Protein 8BWL (pdb70)

Foldseek 3Di:
DAAKWWAWDKDACVVVVNVVWFDDDRIDTAIWIAHDAAPPWPPVVPDDPVLRVLRVVCVVPVVPGPHFGKGAPDAAWDWTFTQDPVRDTDTDIDGRRHGDTIGGD/DAKWWAWDKAACVVVVNVVWFPDDRIDTAIWIDHDQAPPFDCLLVDDPVQRVLRVVCNVPVPVGPHFGKGADDAAWDWTWTADPVRDTDTDIDGRRHGDTIHTD/DAPCVVPVVQLVVQVVVVALPADPCHDRLPVNCVSCDPCCVVHVVVSDSD/DADCVVPVVQLVVQVVVVALPAAPHPSLVVSCVSCDPCCVRHVVVSHNVD

B-factor: mean 76.15, std 32.35, range [35.11, 224.05]

Organism: Homo sapiens (NCBI:txid9606)

Structure (mmCIF, N/CA/C/O backbone):
data_8BWL
#
_entry.id   8BWL
#
_cell.length_a   57.047
_cell.length_b   88.588
_cell.length_c   97.622
_cell.angle_alpha   90.000
_cell.angle_beta   90.000
_cell.angle_gamma   90.000
#
_symmetry.space_group_name_H-M   'P 21 21 21'
#
loop_
_entity.id
_entity.type
_entity.pdbx_description
1 polymer 'Growth/differentiation factor 5'
2 polymer 'Twisted gastrulation protein homolog 1'
3 non-polymer 'CALCIUM ION'
4 water water
#
loop_
_atom_site.group_PDB
_atom_site.id
_atom_site.type_symbol
_atom_site.label_atom_id
_atom_site.label_alt_id
_atom_site.label_comp_id
_atom_site.label_asym_id
_atom_site.label_entity_id
_atom_site.label_seq_id
_atom_site.pdbx_PDB_ins_code
_atom_site.Cartn_x
_atom_site.Cartn_y
_atom_site.Cartn_z
_atom_site.occupancy
_atom_site.B_iso_or_equiv
_atom_site.auth_seq_id
_atom_site.auth_comp_id
_atom_site.auth_asym_id
_atom_site.auth_atom_id
_atom_site.pdbx_PDB_model_num
ATOM 1 N N . LYS A 1 17 ? -10.45472 32.84463 -1.67792 1.000 108.29091 397 LYS A N 1
ATOM 2 C CA . LYS A 1 17 ? -10.17935 31.57545 -2.41990 1.000 96.04006 397 LYS A CA 1
ATOM 3 C C . LYS A 1 17 ? -10.78510 30.36522 -1.69716 1.000 77.56439 397 LYS A C 1
ATOM 4 O O . LYS A 1 17 ? -10.28203 29.90316 -0.69232 1.000 80.37313 397 LYS A O 1
ATOM 23 N N . ALA A 1 18 ? -11.83299 29.80375 -2.27413 1.000 70.23218 398 ALA A N 1
ATOM 24 C CA . ALA A 1 18 ? -12.57674 28.73183 -1.64232 1.000 68.26627 398 ALA A CA 1
ATOM 25 C C . ALA A 1 18 ? -11.76701 27.42951 -1.63112 1.000 58.86549 398 ALA A C 1
ATOM 26 O O . ALA A 1 18 ? -10.86063 27.24222 -2.43202 1.000 58.31404 398 ALA A O 1
ATOM 33 N N . ARG A 1 19 ? -12.12541 26.51769 -0.71593 1.000 50.52752 399 ARG A N 1
ATOM 34 C CA . ARG A 1 19 ? -11.70393 25.13036 -0.75378 1.000 61.60925 399 ARG A CA 1
ATOM 35 C C . ARG A 1 19 ? -12.31177 24.41813 -1.95002 1.000 48.85381 399 ARG A C 1
ATOM 36 O O . ARG A 1 19 ? -13.38547 24.77330 -2.42945 1.000 43.25678 399 ARG A O 1
ATOM 57 N N . CYS A 1 20 ? -11.61331 23.41467 -2.41291 1.000 43.29168 400 CYS A N 1
ATOM 58 C CA . CYS A 1 20 ? -12.08964 22.52633 -3.45750 1.000 43.78408 400 CYS A CA 1
ATOM 59 C C . CYS A 1 20 ? -13.60823 22.40720 -3.50446 1.000 51.05045 400 CYS A C 1
ATOM 60 O O . CYS A 1 20 ? -14.21187 22.02747 -2.50738 1.000 46.49353 400 CYS A O 1
ATOM 67 N N . SER A 1 21 ? -14.21052 22.71927 -4.63997 1.000 42.25261 401 SER A N 1
ATOM 68 C CA . SER A 1 21 ? -15.65933 22.78488 -4.71284 1.000 41.75068 401 SER A CA 1
ATOM 69 C C . SER A 1 21 ? -16.07113 22.59786 -6.16211 1.000 47.42292 401 SER A C 1
ATOM 70 O O . SER A 1 21 ? -15.27150 22.79203 -7.08653 1.000 43.57989 401 SER A O 1
ATOM 78 N N . ARG A 1 22 ? -17.31031 22.13706 -6.36330 1.000 39.38500 402 ARG A N 1
ATOM 79 C CA . ARG A 1 22 ? -17.85158 22.03080 -7.69259 1.000 42.15821 402 ARG A CA 1
ATOM 80 C C . ARG A 1 22 ? -18.42532 23.39452 -8.04392 1.000 42.71666 402 ARG A C 1
ATOM 81 O O . ARG A 1 22 ? -19.19806 23.95823 -7.27204 1.000 41.92286 402 ARG A O 1
ATOM 102 N N . LYS A 1 23 ? -18.20935 23.83057 -9.29671 1.000 41.79236 403 LYS A N 1
ATOM 103 C CA . LYS A 1 23 ? -18.55332 25.18726 -9.71564 1.000 41.24299 403 LYS A CA 1
ATOM 104 C C . LYS A 1 23 ? -19.16262 25.14046 -11.10919 1.000 41.21124 403 LYS A C 1
ATOM 105 O O . LYS A 1 23 ? -19.05147 24.15806 -11.82749 1.000 41.11106 403 LYS A O 1
ATOM 124 N N . ALA A 1 24 ? -19.78709 26.24586 -11.52791 1.000 44.73477 404 ALA A N 1
ATOM 125 C CA . ALA A 1 24 ? -20.48787 26.20768 -12.80853 1.000 48.83152 404 ALA A CA 1
ATOM 126 C C . ALA A 1 24 ? -19.52261 26.05917 -13.97664 1.000 43.72005 404 ALA A C 1
ATOM 127 O O . ALA A 1 24 ? -18.44394 26.64950 -13.96454 1.000 46.81816 404 ALA A O 1
ATOM 134 N N . LEU A 1 25 ? -19.93619 25.34512 -15.01552 1.000 44.37602 405 LEU A N 1
ATOM 135 C CA . LEU A 1 25 ? -19.17090 25.31377 -16.27432 1.000 47.55130 405 LEU A CA 1
ATOM 136 C C . LEU A 1 25 ? -20.18727 25.01042 -17.35727 1.000 44.33865 405 LEU A C 1
ATOM 137 O O . LEU A 1 25 ? -20.56992 23.85510 -17.52263 1.000 47.77298 405 LEU A O 1
ATOM 153 N N . HIS A 1 26 ? -20.61825 26.04247 -18.08658 1.000 50.46253 406 HIS A N 1
ATOM 154 C CA . HIS A 1 26 ? -21.55460 25.87726 -19.19511 1.000 52.05883 406 HIS A CA 1
ATOM 155 C C . HIS A 1 26 ? -20.79456 25.50601 -20.45678 1.000 45.24685 406 HIS A C 1
ATOM 156 O O . HIS A 1 26 ? -19.88019 26.20689 -20.87032 1.000 53.84673 406 HIS A O 1
ATOM 170 N N . VAL A 1 27 ? -21.20144 24.44107 -21.10936 1.000 46.32339 407 VAL A N 1
ATOM 171 C CA . VAL A 1 27 ? -20.59286 24.06340 -22.36797 1.000 46.93983 407 VAL A CA 1
ATOM 172 C C . VAL A 1 27 ? -21.51709 24.44440 -23.50978 1.000 47.08333 407 VAL A C 1
ATOM 173 O O . VAL A 1 27 ? -22.68020 24.02330 -23.54395 1.000 51.35795 407 VAL A O 1
ATOM 186 N N . ASN A 1 28 ? -20.98998 25.18276 -24.47268 1.000 55.95478 408 ASN A N 1
ATOM 187 C CA . ASN A 1 28 ? -21.71978 25.53429 -25.69608 1.000 58.15061 408 ASN A CA 1
ATOM 188 C C . ASN A 1 28 ? -20.99796 24.87465 -26.87353 1.000 57.05289 408 ASN A C 1
ATOM 189 O O . ASN A 1 28 ? -19.83740 25.19820 -27.17523 1.000 54.71676 408 ASN A O 1
ATOM 200 N N . PHE A 1 29 ? -21.64508 23.91269 -27.52184 1.000 56.26088 409 PHE A N 1
ATOM 201 C CA . PHE A 1 29 ? -20.93450 23.20606 -28.58296 1.000 60.21005 409 PHE A CA 1
ATOM 202 C C . PHE A 1 29 ? -20.64885 24.10396 -29.78822 1.000 64.47079 409 PHE A C 1
ATOM 203 O O . PHE A 1 29 ? -19.62656 23.93186 -30.45720 1.000 62.93634 409 PHE A O 1
ATOM 220 N N . LYS A 1 30 ? -21.54989 25.02255 -30.12353 1.000 61.28990 410 LYS A N 1
ATOM 221 C CA . LYS A 1 30 ? -21.25298 25.88211 -31.26979 1.000 63.14717 410 LYS A CA 1
ATOM 222 C C . LYS A 1 30 ? -20.03355 26.73627 -30.98757 1.000 61.88509 410 LYS A C 1
ATOM 223 O O . LYS A 1 30 ? -19.16847 26.90520 -31.85372 1.000 68.16157 410 LYS A O 1
ATOM 242 N N . ASP A 1 31 ? -19.93312 27.27428 -29.74945 1.000 72.01715 411 ASP A N 1
ATOM 243 C CA . ASP A 1 31 ? -18.75569 28.04619 -29.34131 1.000 69.44487 411 ASP A CA 1
ATOM 244 C C . ASP A 1 31 ? -17.48863 27.21694 -29.49411 1.000 68.61542 411 ASP A C 1
ATOM 245 O O . ASP A 1 31 ? -16.41342 27.74446 -29.77205 1.000 73.94275 411 ASP A O 1
ATOM 254 N N . MET A 1 32 ? -17.58348 25.91977 -29.27412 1.000 64.11333 412 MET A N 1
ATOM 255 C CA . MET A 1 32 ? -16.39561 25.10556 -29.42573 1.000 64.60132 412 MET A CA 1
ATOM 256 C C . MET A 1 32 ? -16.18574 24.59963 -30.85549 1.000 67.77086 412 MET A C 1
ATOM 257 O O . MET A 1 32 ? -15.24989 23.82551 -31.07353 1.000 66.67387 412 MET A O 1
ATOM 271 N N . GLY A 1 33 ? -17.04230 24.98448 -31.80724 1.000 62.62703 413 GLY A N 1
ATOM 272 C CA . GLY A 1 33 ? -16.93659 24.55309 -33.19114 1.000 64.99741 413 GLY A CA 1
ATOM 273 C C . GLY A 1 33 ? -17.46244 23.15996 -33.46177 1.000 62.99321 413 GLY A C 1
ATOM 274 O O . GLY A 1 33 ? -17.06495 22.53648 -34.44575 1.000 72.99945 413 GLY A O 1
ATOM 278 N N . TRP A 1 34 ? -18.31509 22.64429 -32.59225 1.000 63.53769 414 TRP A N 1
ATOM 279 C CA . TRP A 1 34 ? -18.86210 21.31029 -32.73678 1.000 61.43316 414 TRP A CA 1
ATOM 280 C C . TRP A 1 34 ? -20.29798 21.31294 -33.24831 1.000 60.82622 414 TRP A C 1
ATOM 281 O O . TRP A 1 34 ? -20.90808 20.24645 -33.33587 1.000 60.13014 414 TRP A O 1
ATOM 302 N N . ASP A 1 35 ? -20.82885 22.46966 -33.65932 1.000 68.72369 415 ASP A N 1
ATOM 303 C CA . ASP A 1 35 ? -22.14785 22.48119 -34.29492 1.000 61.77981 415 ASP A CA 1
ATOM 304 C C . ASP A 1 35 ? -22.17871 21.83565 -35.67542 1.000 60.45415 415 ASP A C 1
ATOM 305 O O . ASP A 1 35 ? -23.27934 21.56881 -36.16112 1.000 66.10678 415 ASP A O 1
ATOM 314 N N . ASP A 1 36 ? -21.03123 21.57348 -36.32511 1.000 64.10192 416 ASP A N 1
ATOM 315 C CA . ASP A 1 36 ? -21.06715 20.88828 -37.62162 1.000 66.47080 416 ASP A CA 1
ATOM 316 C C . ASP A 1 36 ? -21.22766 19.37264 -37.50471 1.000 67.41018 416 ASP A C 1
ATOM 317 O O . ASP A 1 36 ? -21.33378 18.69234 -38.53333 1.000 71.20530 416 ASP A O 1
ATOM 324 N N . TRP A 1 37 ? -21.28162 18.81249 -36.30109 1.000 62.20376 417 TRP A N 1
ATOM 325 C CA . TRP A 1 37 ? -21.47460 17.35613 -36.18922 1.000 61.83564 417 TRP A CA 1
ATOM 326 C C . TRP A 1 37 ? -22.39271 16.95288 -35.04692 1.000 59.59047 417 TRP A C 1
ATOM 327 O O . TRP A 1 37 ? -22.95992 15.85108 -35.09144 1.000 58.20999 417 TRP A O 1
ATOM 348 N N . ILE A 1 38 ? -22.54645 17.77567 -34.02660 1.000 54.92336 418 ILE A N 1
ATOM 349 C CA . ILE A 1 38 ? -23.47517 17.50911 -32.94837 1.000 51.86193 418 ILE A CA 1
ATOM 350 C C . ILE A 1 38 ? -24.79822 18.16289 -33.29929 1.000 53.93770 418 ILE A C 1
ATOM 351 O O . ILE A 1 38 ? -24.86909 19.37397 -33.51269 1.000 60.81238 418 ILE A O 1
ATOM 367 N N . ILE A 1 39 ? -25.85208 17.35650 -33.33841 1.000 56.84299 419 ILE A N 1
ATOM 368 C CA . ILE A 1 39 ? -27.20600 17.83726 -33.60308 1.000 59.88870 419 ILE A CA 1
ATOM 369 C C . ILE A 1 39 ? -27.89327 18.30524 -32.32290 1.000 61.85870 419 ILE A C 1
ATOM 370 O O . ILE A 1 39 ? -28.45284 19.40645 -32.25413 1.000 58.81123 419 ILE A O 1
ATOM 386 N N . ALA A 1 40 ? -27.88586 17.47644 -31.29093 1.000 58.23159 420 ALA A N 1
ATOM 387 C CA . ALA A 1 40 ? -28.49927 17.87806 -30.04048 1.000 57.45782 420 ALA A CA 1
ATOM 388 C C . ALA A 1 40 ? -27.85417 17.10324 -28.90949 1.000 59.54669 420 ALA A C 1
ATOM 389 O O . ALA A 1 40 ? -27.30000 16.02099 -29.14994 1.000 51.50836 420 ALA A O 1
ATOM 396 N N . PRO A 1 41 ? -27.84026 17.65614 -27.67005 1.000 51.08537 421 PRO A N 1
ATOM 397 C CA . PRO A 1 41 ? -28.14697 19.04362 -27.29341 1.000 55.34706 421 PRO A CA 1
ATOM 398 C C . PRO A 1 41 ? -27.06639 19.98062 -27.84081 1.000 56.25355 421 PRO A C 1
ATOM 399 O O . PRO A 1 41 ? -25.98170 19.52704 -28.22799 1.000 63.38539 421 PRO A O 1
ATOM 410 N N . LEU A 1 42 ? -27.31029 21.28799 -27.88794 1.000 55.88631 422 LEU A N 1
ATOM 411 C CA . LEU A 1 42 ? -26.29646 22.24977 -28.32365 1.000 58.57695 422 LEU A CA 1
ATOM 412 C C . LEU A 1 42 ? -25.56920 22.86190 -27.15174 1.000 59.13947 422 LEU A C 1
ATOM 413 O O . LEU A 1 42 ? -24.49799 23.46016 -27.33462 1.000 59.98665 422 LEU A O 1
ATOM 429 N N . GLU A 1 43 ? -26.06490 22.63106 -25.93981 1.000 52.98127 423 GLU A N 1
ATOM 430 C CA . GLU A 1 43 ? -25.38929 23.09333 -24.74894 1.000 55.89443 423 GLU A CA 1
ATOM 431 C C . GLU A 1 43 ? -25.73488 22.18864 -23.57740 1.000 54.04441 423 GLU A C 1
ATOM 432 O O . GLU A 1 43 ? -26.72028 21.44148 -23.60280 1.000 51.53402 423 GLU A O 1
ATOM 444 N N . TYR A 1 44 ? -24.88969 22.23010 -22.55207 1.000 49.27138 424 TYR A N 1
ATOM 445 C CA . TYR A 1 44 ? -25.17699 21.46651 -21.34249 1.000 53.36910 424 TYR A CA 1
ATOM 446 C C . TYR A 1 44 ? -24.29195 21.99024 -20.22362 1.000 49.07287 424 TYR A C 1
ATOM 447 O O . TYR A 1 44 ? -23.36744 22.79123 -20.43721 1.000 46.41736 424 TYR A O 1
ATOM 465 N N . GLU A 1 45 ? -24.62041 21.57499 -19.00895 1.000 51.00674 425 GLU A N 1
ATOM 466 C CA . GLU A 1 45 ? -23.90803 22.00810 -17.80854 1.000 50.47495 425 GLU A CA 1
ATOM 467 C C . GLU A 1 45 ? -22.96254 20.91795 -17.36301 1.000 51.64654 425 GLU A C 1
ATOM 468 O O . GLU A 1 45 ? -23.39494 19.86508 -16.87902 1.000 42.86757 425 GLU A O 1
ATOM 480 N N . ALA A 1 46 ? -21.66248 21.19808 -17.45321 1.000 48.28469 426 ALA A N 1
ATOM 481 C CA . ALA A 1 46 ? -20.64232 20.19242 -17.22045 1.000 46.46644 426 ALA A CA 1
ATOM 482 C C . ALA A 1 46 ? -20.05361 20.30117 -15.83332 1.000 46.20864 426 ALA A C 1
ATOM 483 O O . ALA A 1 46 ? -19.58700 19.30490 -15.29038 1.000 43.92024 426 ALA A O 1
ATOM 490 N N . PHE A 1 47 ? -19.97277 21.51341 -15.32092 1.000 45.31610 427 PHE A N 1
ATOM 491 C CA . PHE A 1 47 ? -19.40297 21.79995 -14.01204 1.000 45.20772 427 PHE A CA 1
ATOM 492 C C . PHE A 1 47 ? -17.88250 21.73017 -14.13958 1.000 42.32689 427 PHE A C 1
ATOM 493 O O . PHE A 1 47 ? -17.33409 21.20599 -15.11140 1.000 39.73213 427 PHE A O 1
ATOM 510 N N . HIS A 1 48 ? -17.20065 22.25424 -13.13812 1.000 41.83472 428 HIS A N 1
ATOM 511 C CA . HIS A 1 48 ? -15.79697 21.92011 -12.99154 1.000 39.67533 428 HIS A CA 1
ATOM 512 C C . HIS A 1 48 ? -15.41213 21.96513 -11.52321 1.000 45.89560 428 HIS A C 1
ATOM 513 O O . HIS A 1 48 ? -16.14144 22.49903 -10.69339 1.000 39.97485 428 HIS A O 1
ATOM 527 N N . CYS A 1 49 ? -14.18969 21.55579 -11.24780 1.000 40.45468 429 CYS A N 1
ATOM 528 C CA . CYS A 1 49 ? -13.66425 21.42561 -9.88762 1.000 41.85448 429 CYS A CA 1
ATOM 529 C C . CYS A 1 49 ? -12.49442 22.35297 -9.69016 1.000 42.69233 429 CYS A C 1
ATOM 530 O O . CYS A 1 49 ? -11.51982 22.32847 -10.45887 1.000 43.76209 429 CYS A O 1
ATOM 537 N N . GLU A 1 50 ? -12.55674 23.15054 -8.64177 1.000 39.92087 430 GLU A N 1
ATOM 538 C CA . GLU A 1 50 ? -11.51096 24.10163 -8.42796 1.000 41.52206 430 GLU A CA 1
ATOM 539 C C . GLU A 1 50 ? -11.52022 24.47735 -6.96621 1.000 47.01002 430 GLU A C 1
ATOM 540 O O . GLU A 1 50 ? -12.59354 24.60733 -6.36801 1.000 41.78963 430 GLU A O 1
ATOM 552 N N . GLY A 1 51 ? -10.32901 24.73044 -6.40734 1.000 41.89363 431 GLY A N 1
ATOM 553 C CA . GLY A 1 51 ? -10.24193 25.35599 -5.11797 1.000 47.12531 431 GLY A CA 1
ATOM 554 C C . GLY A 1 51 ? -9.10718 24.77238 -4.27434 1.000 46.53822 431 GLY A C 1
ATOM 555 O O . GLY A 1 51 ? -8.50434 23.76390 -4.64938 1.000 49.59358 431 GLY A O 1
ATOM 559 N N . LEU A 1 52 ? -8.87907 25.39504 -3.12304 1.000 42.42059 432 LEU A N 1
ATOM 560 C CA A LEU A 1 52 ? -7.77544 25.02542 -2.24314 0.500 52.61582 432 LEU A CA 1
ATOM 561 C CA B LEU A 1 52 ? -7.77726 25.02225 -2.24008 0.500 51.12386 432 LEU A CA 1
ATOM 562 C C . LEU A 1 52 ? -7.90147 23.61005 -1.73129 1.000 43.52052 432 LEU A C 1
ATOM 563 O O . LEU A 1 52 ? -8.99394 23.14062 -1.35469 1.000 40.39813 432 LEU A O 1
ATOM 592 N N . CYS A 1 53 ? -6.76495 22.92324 -1.69715 1.000 38.17474 433 CYS A N 1
ATOM 593 C CA . CYS A 1 53 ? -6.59436 21.56701 -1.18756 1.000 43.89012 433 CYS A CA 1
ATOM 594 C C . CYS A 1 53 ? -5.55976 21.67919 -0.07242 1.000 51.35447 433 CYS A C 1
ATOM 595 O O . CYS A 1 53 ? -4.35937 21.64741 -0.32354 1.000 47.27556 433 CYS A O 1
ATOM 602 N N . GLU A 1 54 ? -5.99299 21.87308 1.14798 1.000 45.17939 434 GLU A N 1
ATOM 603 C CA . GLU A 1 54 ? -4.99797 22.00535 2.21531 1.000 49.08885 434 GLU A CA 1
ATOM 604 C C . GLU A 1 54 ? -5.52330 21.32350 3.46207 1.000 46.83259 434 GLU A C 1
ATOM 605 O O . GLU A 1 54 ? -6.68188 20.89986 3.50929 1.000 47.28925 434 GLU A O 1
ATOM 617 N N . PHE A 1 55 ? -4.62845 21.11302 4.43137 1.000 44.47114 435 PHE A N 1
ATOM 618 C CA . PHE A 1 55 ? -5.03490 20.45946 5.65876 1.000 47.31858 435 PHE A CA 1
ATOM 619 C C . PHE A 1 55 ? -6.03037 21.36857 6.34919 1.000 48.43595 435 PHE A C 1
ATOM 620 O O . PHE A 1 55 ? -5.74386 22.56602 6.50029 1.000 48.40886 435 PHE A O 1
ATOM 637 N N . PRO A 1 56 ? -7.25080 20.86782 6.75571 1.000 49.96809 436 PRO A N 1
ATOM 638 C CA . PRO A 1 56 ? -7.78360 19.48176 6.60018 1.000 48.74166 436 PRO A CA 1
ATOM 639 C C . PRO A 1 56 ? -8.55221 19.22032 5.32572 1.000 53.51101 436 PRO A C 1
ATOM 640 O O . PRO A 1 56 ? -9.25951 20.10821 4.82724 1.000 56.00718 436 PRO A O 1
ATOM 651 N N . LEU A 1 57 ? -8.39176 18.03363 4.74396 1.000 50.98811 437 LEU A N 1
ATOM 652 C CA . LEU A 1 57 ? -9.23728 17.69081 3.62262 1.000 51.15341 437 LEU A CA 1
ATOM 653 C C . LEU A 1 57 ? -10.61819 17.38521 4.16214 1.000 59.76647 437 LEU A C 1
ATOM 654 O O . LEU A 1 57 ? -10.78588 17.13846 5.35363 1.000 52.16363 437 LEU A O 1
ATOM 670 N N . ARG A 1 58 ? -11.60087 17.39551 3.28828 1.000 57.40918 438 ARG A N 1
ATOM 671 C CA . ARG A 1 58 ? -12.94469 17.05706 3.74819 1.000 62.86741 438 ARG A CA 1
ATOM 672 C C . ARG A 1 58 ? -12.96665 15.56156 3.94071 1.000 58.99920 438 ARG A C 1
ATOM 673 O O . ARG A 1 58 ? -13.05795 14.80027 2.98188 1.000 59.76390 438 ARG A O 1
ATOM 694 N N . SER A 1 59 ? -12.90060 15.13404 5.19718 1.000 62.65511 439 SER A N 1
ATOM 695 C CA . SER A 1 59 ? -12.55819 13.74467 5.47556 1.000 72.96018 439 SER A CA 1
ATOM 696 C C . SER A 1 59 ? -13.70410 12.79390 5.16444 1.000 75.43224 439 SER A C 1
ATOM 697 O O . SER A 1 59 ? -13.45989 11.62643 4.83357 1.000 68.57119 439 SER A O 1
ATOM 705 N N . HIS A 1 60 ? -14.95459 13.26207 5.30767 1.000 69.53320 440 HIS A N 1
ATOM 706 C CA . HIS A 1 60 ? -16.14104 12.47757 4.95627 1.000 79.11833 440 HIS A CA 1
ATOM 707 C C . HIS A 1 60 ? -16.20040 12.17259 3.45588 1.000 76.53667 440 HIS A C 1
ATOM 708 O O . HIS A 1 60 ? -16.96774 11.30088 3.03169 1.000 73.17067 440 HIS A O 1
ATOM 722 N N . LEU A 1 61 ? -15.39173 12.82849 2.63800 1.000 65.31466 441 LEU A N 1
ATOM 723 C CA . LEU A 1 61 ? -15.36632 12.53458 1.20964 1.000 66.41895 441 LEU A CA 1
ATOM 724 C C . LEU A 1 61 ? -14.38548 11.40240 0.84899 1.000 66.15987 441 LEU A C 1
ATOM 725 O O . LEU A 1 61 ? -14.15430 11.14284 -0.34175 1.000 58.42227 441 LEU A O 1
ATOM 741 N N . GLU A 1 62 ? -13.73313 10.78465 1.83060 1.000 62.78666 442 GLU A N 1
ATOM 742 C CA . GLU A 1 62 ? -12.82506 9.67785 1.52277 1.000 64.82543 442 GLU A CA 1
ATOM 743 C C . GLU A 1 62 ? -11.72413 10.00374 0.50873 1.000 50.95770 442 GLU A C 1
ATOM 744 O O . GLU A 1 62 ? -11.74281 9.49664 -0.61348 1.000 59.31114 442 GLU A O 1
ATOM 756 N N . PRO A 1 63 ? -10.85021 10.94439 0.81649 1.000 52.69049 443 PRO A N 1
ATOM 757 C CA . PRO A 1 63 ? -9.62998 11.15103 0.00888 1.000 49.09959 443 PRO A CA 1
ATOM 758 C C . PRO A 1 63 ? -8.75931 9.90665 0.03986 1.000 47.59428 443 PRO A C 1
ATOM 759 O O . PRO A 1 63 ? -8.86459 9.09709 0.96223 1.000 47.64367 443 PRO A O 1
ATOM 770 N N . THR A 1 64 ? -7.90204 9.74234 -0.96913 1.000 44.57067 444 THR A N 1
ATOM 771 C CA . THR A 1 64 ? -7.00214 8.57743 -0.99863 1.000 42.74332 444 THR A CA 1
ATOM 772 C C . THR A 1 64 ? -5.97363 8.70370 0.12791 1.000 37.72693 444 THR A C 1
ATOM 773 O O . THR A 1 64 ? -5.70833 9.79571 0.59077 1.000 37.90666 444 THR A O 1
ATOM 784 N N . ASN A 1 65 ? -5.41757 7.58777 0.59743 1.000 39.70708 445 ASN A N 1
ATOM 785 C CA . ASN A 1 65 ? -4.31945 7.71293 1.53838 1.000 42.10144 445 ASN A CA 1
ATOM 786 C C . ASN A 1 65 ? -3.21430 8.61062 0.98799 1.000 47.17202 445 ASN A C 1
ATOM 787 O O . ASN A 1 65 ? -2.63828 9.40905 1.73187 1.000 39.88314 445 ASN A O 1
ATOM 798 N N . HIS A 1 66 ? -2.90481 8.49310 -0.29918 1.000 43.40681 446 HIS A N 1
ATOM 799 C CA . HIS A 1 66 ? -1.79675 9.28868 -0.84008 1.000 39.56479 446 HIS A CA 1
ATOM 800 C C . HIS A 1 66 ? -2.10386 10.75596 -0.68159 1.000 37.93644 446 HIS A C 1
ATOM 801 O O . HIS A 1 66 ? -1.24267 11.57818 -0.35362 1.000 37.50743 446 HIS A O 1
ATOM 815 N N . ALA A 1 67 ? -3.33795 11.12497 -0.95073 1.000 37.43802 447 ALA A N 1
ATOM 816 C CA . ALA A 1 67 ? -3.63502 12.53212 -0.87869 1.000 37.41913 447 ALA A CA 1
ATOM 817 C C . ALA A 1 67 ? -3.60194 13.01264 0.57136 1.000 36.21901 447 ALA A C 1
ATOM 818 O O . ALA A 1 67 ? -3.29673 14.17769 0.83330 1.000 38.64109 447 ALA A O 1
ATOM 825 N N . VAL A 1 68 ? -3.98654 12.15877 1.51322 1.000 42.82587 448 VAL A N 1
ATOM 826 C CA . VAL A 1 68 ? -3.86376 12.55276 2.91923 1.000 35.11156 448 VAL A CA 1
ATOM 827 C C . VAL A 1 68 ? -2.40166 12.80924 3.26204 1.000 40.98605 448 VAL A C 1
ATOM 828 O O . VAL A 1 68 ? -2.05925 13.78833 3.93776 1.000 41.44076 448 VAL A O 1
ATOM 841 N N . ILE A 1 69 ? -1.53455 11.89926 2.87283 1.000 38.06562 449 ILE A N 1
ATOM 842 C CA . ILE A 1 69 ? -0.11109 12.03799 3.20628 1.000 38.31445 449 ILE A CA 1
ATOM 843 C C . ILE A 1 69 ? 0.46498 13.23559 2.52451 1.000 39.26102 449 ILE A C 1
ATOM 844 O O . ILE A 1 69 ? 1.16512 14.05496 3.13978 1.000 42.92487 449 ILE A O 1
ATOM 860 N N . GLN A 1 70 ? 0.12608 13.41544 1.24403 1.000 40.61001 450 GLN A N 1
ATOM 861 C CA . GLN A 1 70 ? 0.68209 14.57154 0.53323 1.000 37.25615 450 GLN A CA 1
ATOM 862 C C . GLN A 1 70 ? 0.19703 15.86274 1.14166 1.000 36.63025 450 GLN A C 1
ATOM 863 O O . GLN A 1 70 ? 0.96936 16.82510 1.26407 1.000 38.64380 450 GLN A O 1
ATOM 877 N N . THR A 1 71 ? -1.07245 15.92815 1.52838 1.000 36.50373 451 THR A N 1
ATOM 878 C CA . THR A 1 71 ? -1.58487 17.12357 2.19101 1.000 38.45271 451 THR A CA 1
ATOM 879 C C . THR A 1 71 ? -0.87579 17.38554 3.52174 1.000 42.07650 451 THR A C 1
ATOM 880 O O . THR A 1 71 ? -0.59864 18.54280 3.86580 1.000 40.04942 451 THR A O 1
ATOM 891 N N . LEU A 1 72 ? -0.58543 16.32563 4.28308 1.000 39.01807 452 LEU A N 1
ATOM 892 C CA . LEU A 1 72 ? 0.17638 16.48251 5.52227 1.000 43.93613 452 LEU A CA 1
ATOM 893 C C . LEU A 1 72 ? 1.57914 17.00101 5.22203 1.000 39.74016 452 LEU A C 1
ATOM 894 O O . LEU A 1 72 ? 2.05231 17.92287 5.88715 1.000 42.08932 452 LEU A O 1
ATOM 910 N N . MET A 1 73 ? 2.23674 16.45931 4.20570 1.000 37.81489 453 MET A N 1
ATOM 911 C CA . MET A 1 73 ? 3.57866 16.95935 3.88017 1.000 40.55785 453 MET A CA 1
ATOM 912 C C . MET A 1 73 ? 3.52978 18.38938 3.41201 1.000 38.60450 453 MET A C 1
ATOM 913 O O . MET A 1 73 ? 4.41411 19.19105 3.71765 1.000 37.32124 453 MET A O 1
ATOM 927 N N . ASN A 1 74 ? 2.47513 18.75076 2.69476 1.000 41.86619 454 ASN A N 1
ATOM 928 C CA . ASN A 1 74 ? 2.37483 20.14307 2.23988 1.000 39.02092 454 ASN A CA 1
ATOM 929 C C . ASN A 1 74 ? 2.08501 21.07571 3.40025 1.000 43.57429 454 ASN A C 1
ATOM 930 O O . ASN A 1 74 ? 2.59408 22.19350 3.41760 1.000 42.25626 454 ASN A O 1
ATOM 941 N N . SER A 1 75 ? 1.36884 20.60800 4.41832 1.000 43.96602 455 SER A N 1
ATOM 942 C CA . SER A 1 75 ? 1.21082 21.40776 5.62565 1.000 46.01632 455 SER A CA 1
ATOM 943 C C . SER A 1 75 ? 2.51610 21.47567 6.42168 1.000 46.38011 455 SER A C 1
ATOM 944 O O . SER A 1 75 ? 2.88473 22.54841 6.95518 1.000 46.82091 455 SER A O 1
ATOM 952 N N . MET A 1 76 ? 3.26705 20.38494 6.46440 1.000 39.49917 456 MET A N 1
ATOM 953 C CA . MET A 1 76 ? 4.56783 20.47206 7.09840 1.000 41.32680 456 MET A CA 1
ATOM 954 C C . MET A 1 76 ? 5.41933 21.50574 6.42266 1.000 44.25304 456 MET A C 1
ATOM 955 O O . MET A 1 76 ? 6.14077 22.25871 7.08008 1.000 41.77216 456 MET A O 1
ATOM 969 N N . ASP A 1 77 ? 5.50278 21.48673 5.08679 1.000 39.14256 457 ASP A N 1
ATOM 970 C CA . ASP A 1 77 ? 6.38375 22.43561 4.44713 1.000 40.34118 457 ASP A CA 1
ATOM 971 C C . ASP A 1 77 ? 5.90960 22.71033 3.06676 1.000 45.34337 457 ASP A C 1
ATOM 972 O O . ASP A 1 77 ? 6.22742 21.99818 2.10233 1.000 44.17387 457 ASP A O 1
ATOM 981 N N . PRO A 1 78 ? 5.16432 23.79222 2.89617 1.000 46.10122 458 PRO A N 1
ATOM 982 C CA . PRO A 1 78 ? 4.58558 24.03617 1.59118 1.000 44.75314 458 PRO A CA 1
ATOM 983 C C . PRO A 1 78 ? 5.61924 24.48987 0.62251 1.000 53.14147 458 PRO A C 1
ATOM 984 O O . PRO A 1 78 ? 5.37372 24.46574 -0.59011 1.000 54.46349 458 PRO A O 1
ATOM 995 N N . GLU A 1 79 ? 6.80181 24.82823 1.11260 1.000 50.11009 459 GLU A N 1
ATOM 996 C CA . GLU A 1 79 ? 7.86995 25.14833 0.19441 1.000 61.71544 459 GLU A CA 1
ATOM 997 C C . GLU A 1 79 ? 8.56995 23.90621 -0.31505 1.000 62.34549 459 GLU A C 1
ATOM 998 O O . GLU A 1 79 ? 9.37701 24.00457 -1.21781 1.000 65.66640 459 GLU A O 1
ATOM 1010 N N . SER A 1 80 ? 8.28464 22.73938 0.25484 1.000 52.14450 460 SER A N 1
ATOM 1011 C CA . SER A 1 80 ? 8.98709 21.55021 -0.17776 1.000 47.62279 460 SER A CA 1
ATOM 1012 C C . SER A 1 80 ? 8.09111 20.57471 -0.87539 1.000 48.52426 460 SER A C 1
ATOM 1013 O O . SER A 1 80 ? 8.51330 19.94534 -1.82485 1.000 50.85609 460 SER A O 1
ATOM 1021 N N . THR A 1 81 ? 6.84375 20.46973 -0.44083 1.000 48.13866 461 THR A N 1
ATOM 1022 C CA . THR A 1 81 ? 5.93855 19.53246 -1.03260 1.000 44.95265 461 THR A CA 1
ATOM 1023 C C . THR A 1 81 ? 4.72252 20.27456 -1.57274 1.000 45.46404 461 THR A C 1
ATOM 1024 O O . THR A 1 81 ? 4.01334 20.91887 -0.78391 1.000 44.97580 461 THR A O 1
ATOM 1035 N N . PRO A 1 82 ? 4.36619 20.11876 -2.85596 1.000 43.35497 462 PRO A N 1
ATOM 1036 C CA . PRO A 1 82 ? 3.17857 20.81061 -3.38647 1.000 46.33224 462 PRO A CA 1
ATOM 1037 C C . PRO A 1 82 ? 1.88896 20.20337 -2.92139 1.000 43.74144 462 PRO A C 1
ATOM 1038 O O . PRO A 1 82 ? 1.85693 19.04836 -2.41924 1.000 41.96204 462 PRO A O 1
ATOM 1049 N N . PRO A 1 83 ? 0.78845 20.96554 -2.98026 1.000 41.79514 463 PRO A N 1
ATOM 1050 C CA . PRO A 1 83 ? -0.51363 20.45061 -2.58521 1.000 38.70284 463 PRO A CA 1
ATOM 1051 C C . PRO A 1 83 ? -1.11830 19.48747 -3.58429 1.000 40.75734 463 PRO A C 1
ATOM 1052 O O . PRO A 1 83 ? -0.73203 19.40769 -4.75161 1.000 40.58716 463 PRO A O 1
ATOM 1063 N N . THR A 1 84 ? -2.09330 18.73253 -3.07869 1.000 39.98065 464 THR A N 1
ATOM 1064 C CA . THR A 1 84 ? -2.94066 17.94114 -3.93671 1.000 44.94837 464 THR A CA 1
ATOM 1065 C C . THR A 1 84 ? -3.78303 18.87319 -4.77807 1.000 39.87771 464 THR A C 1
ATOM 1066 O O . THR A 1 84 ? -3.77801 20.09880 -4.58393 1.000 42.06825 464 THR A O 1
ATOM 1077 N N . CYS A 1 85 ? -4.56780 18.29048 -5.68608 1.000 43.92477 465 CYS A N 1
ATOM 1078 C CA . CYS A 1 85 ? -5.31148 19.09674 -6.64293 1.000 43.50890 465 CYS A CA 1
ATOM 1079 C C . CYS A 1 85 ? -6.79938 18.75692 -6.66636 1.000 42.63423 465 CYS A C 1
ATOM 1080 O O . CYS A 1 85 ? -7.19816 17.59706 -6.53051 1.000 39.35255 465 CYS A O 1
ATOM 1087 N N . CYS A 1 86 ? -7.62910 19.80279 -6.79259 1.000 40.14984 466 CYS A N 1
ATOM 1088 C CA . CYS A 1 86 ? -9.10446 19.62955 -6.76285 1.000 38.80518 466 CYS A CA 1
ATOM 1089 C C . CYS A 1 86 ? -9.56078 19.07008 -8.11658 1.000 39.56113 466 CYS A C 1
ATOM 1090 O O . CYS A 1 86 ? -9.39720 19.73328 -9.12838 1.000 40.90502 466 CYS A O 1
ATOM 1097 N N . VAL A 1 87 ? -10.05537 17.83041 -8.16768 1.000 36.06803 467 VAL A N 1
ATOM 1098 C CA . VAL A 1 87 ? -10.48647 17.29857 -9.46661 1.000 37.17783 467 VAL A CA 1
ATOM 1099 C C . VAL A 1 87 ? -11.82320 16.57040 -9.32583 1.000 42.20824 467 VAL A C 1
ATOM 1100 O O . VAL A 1 87 ? -12.30936 16.31920 -8.20745 1.000 40.92066 467 VAL A O 1
ATOM 1113 N N . PRO A 1 88 ? -12.42301 16.18258 -10.44120 1.000 40.85513 468 PRO A N 1
ATOM 1114 C CA . PRO A 1 88 ? -13.65388 15.40195 -10.40635 1.000 38.04500 468 PRO A CA 1
ATOM 1115 C C . PRO A 1 88 ? -13.36393 14.03074 -9.87237 1.000 42.19669 468 PRO A C 1
ATOM 1116 O O . PRO A 1 88 ? -12.43887 13.36721 -10.32529 1.000 41.73421 468 PRO A O 1
ATOM 1127 N N . THR A 1 89 ? -14.17386 13.59643 -8.91701 1.000 38.78807 469 THR A N 1
ATOM 1128 C CA . THR A 1 89 ? -14.03647 12.26124 -8.37804 1.000 40.37384 469 THR A CA 1
ATOM 1129 C C . THR A 1 89 ? -15.20300 11.38803 -8.70705 1.000 43.62054 469 THR A C 1
ATOM 1130 O O . THR A 1 89 ? -15.15704 10.19391 -8.45367 1.000 49.99725 469 THR A O 1
ATOM 1141 N N . ARG A 1 90 ? -16.25927 11.95362 -9.25752 1.000 44.93438 470 ARG A N 1
ATOM 1142 C CA A ARG A 1 90 ? -17.39649 11.16608 -9.74284 0.500 48.10480 470 ARG A CA 1
ATOM 1143 C CA B ARG A 1 90 ? -17.40427 11.16960 -9.72918 0.500 48.24112 470 ARG A CA 1
ATOM 1144 C C . ARG A 1 90 ? -17.96552 11.96409 -10.90089 1.000 46.94517 470 ARG A C 1
ATOM 1145 O O . ARG A 1 90 ? -18.08171 13.19951 -10.79491 1.000 43.99636 470 ARG A O 1
ATOM 1184 N N . LEU A 1 91 ? -18.30243 11.29385 -11.97964 1.000 44.29067 471 LEU A N 1
ATOM 1185 C CA . LEU A 1 91 ? -18.89309 11.95709 -13.14614 1.000 44.79736 471 LEU A CA 1
ATOM 1186 C C . LEU A 1 91 ? -20.06069 11.15588 -13.66934 1.000 49.80330 471 LEU A C 1
ATOM 1187 O O . LEU A 1 91 ? -20.24562 9.98970 -13.34028 1.000 48.14224 471 LEU A O 1
ATOM 1203 N N . SER A 1 92 ? -20.91388 11.79579 -14.48168 1.000 44.08691 472 SER A N 1
ATOM 1204 C CA . SER A 1 92 ? -22.10765 11.18094 -14.96068 1.000 43.99077 472 SER A CA 1
ATOM 1205 C C . SER A 1 92 ? -22.23093 11.47545 -16.46614 1.000 47.07584 472 SER A C 1
ATOM 1206 O O . SER A 1 92 ? -21.55262 12.37361 -16.96859 1.000 44.96909 472 SER A O 1
ATOM 1214 N N . PRO A 1 93 ? -23.03143 10.70020 -17.18448 1.000 48.46765 473 PRO A N 1
ATOM 1215 C CA . PRO A 1 93 ? -23.10917 10.85300 -18.65063 1.000 50.70178 473 PRO A CA 1
ATOM 1216 C C . PRO A 1 93 ? -24.18987 11.80674 -19.13423 1.000 51.36828 473 PRO A C 1
ATOM 1217 O O . PRO A 1 93 ? -25.10870 12.16996 -18.40302 1.000 52.64924 473 PRO A O 1
ATOM 1228 N N . ILE A 1 94 ? -24.04845 12.22522 -20.39903 1.000 51.13353 474 ILE A N 1
ATOM 1229 C CA . ILE A 1 94 ? -25.18241 12.74002 -21.15380 1.000 54.62402 474 ILE A CA 1
ATOM 1230 C C . ILE A 1 94 ? -25.25855 12.00201 -22.49411 1.000 56.66777 474 ILE A C 1
ATOM 1231 O O . ILE A 1 94 ? -24.27015 11.44742 -22.97784 1.000 52.30509 474 ILE A O 1
ATOM 1247 N N . SER A 1 95 ? -26.46096 11.96512 -23.05777 1.000 51.79087 475 SER A N 1
ATOM 1248 C CA . SER A 1 95 ? -26.67643 11.45757 -24.40180 1.000 50.17798 475 SER A CA 1
ATOM 1249 C C . SER A 1 95 ? -26.61602 12.55055 -25.43807 1.000 55.92653 475 SER A C 1
ATOM 1250 O O . SER A 1 95 ? -27.03051 13.68777 -25.20219 1.000 53.78633 475 SER A O 1
ATOM 1258 N N . ILE A 1 96 ? -25.98351 12.22155 -26.56039 1.000 49.94951 476 ILE A N 1
ATOM 1259 C CA . ILE A 1 96 ? -25.75300 13.16395 -27.63534 1.000 45.85242 476 ILE A CA 1
ATOM 1260 C C . ILE A 1 96 ? -26.21084 12.52892 -28.94944 1.000 54.44810 476 ILE A C 1
ATOM 1261 O O . ILE A 1 96 ? -26.01861 11.33563 -29.15536 1.000 50.38436 476 ILE A O 1
ATOM 1277 N N . LEU A 1 97 ? -26.90949 13.30780 -29.77719 1.000 52.54827 477 LEU A N 1
ATOM 1278 C CA . LEU A 1 97 ? -27.26915 12.90097 -31.13334 1.000 52.79646 477 LEU A CA 1
ATOM 1279 C C . LEU A 1 97 ? -26.30440 13.60555 -32.07428 1.000 55.88183 477 LEU A C 1
ATOM 1280 O O . LEU A 1 97 ? -26.17035 14.81908 -32.00385 1.000 52.43358 477 LEU A O 1
ATOM 1296 N N . PHE A 1 98 ? -25.60047 12.85444 -32.91371 1.000 51.15124 478 PHE A N 1
ATOM 1297 C CA . PHE A 1 98 ? -24.52664 13.46574 -33.68272 1.000 56.59195 478 PHE A CA 1
ATOM 1298 C C . PHE A 1 98 ? -24.32291 12.67477 -34.96455 1.000 54.44859 478 PHE A C 1
ATOM 1299 O O . PHE A 1 98 ? -24.86574 11.58683 -35.13065 1.000 56.78058 478 PHE A O 1
ATOM 1316 N N . ILE A 1 99 ? -23.50296 13.22117 -35.85243 1.000 59.96467 479 ILE A N 1
ATOM 1317 C CA . ILE A 1 99 ? -23.13743 12.56968 -37.10729 1.000 59.45095 479 ILE A CA 1
ATOM 1318 C C . ILE A 1 99 ? -21.70684 12.09885 -36.95296 1.000 64.47349 479 ILE A C 1
ATOM 1319 O O . ILE A 1 99 ? -20.82300 12.90367 -36.62624 1.000 65.12881 479 ILE A O 1
ATOM 1335 N N . ASP A 1 100 ? -21.48089 10.79215 -37.11568 1.000 62.97576 480 ASP A N 1
ATOM 1336 C CA . ASP A 1 100 ? -20.15263 10.25314 -36.85850 1.000 72.53060 480 ASP A CA 1
ATOM 1337 C C . ASP A 1 100 ? -19.27579 10.42777 -38.09847 1.000 76.23569 480 ASP A C 1
ATOM 1338 O O . ASP A 1 100 ? -19.67835 11.02141 -39.11381 1.000 67.07979 480 ASP A O 1
ATOM 1347 N N . SER A 1 101 ? -18.05372 9.90856 -38.01063 1.000 86.36938 481 SER A N 1
ATOM 1348 C CA . SER A 1 101 ? -17.10406 10.10690 -39.09473 1.000 82.10041 481 SER A CA 1
ATOM 1349 C C . SER A 1 101 ? -17.62347 9.56731 -40.42550 1.000 80.16280 481 SER A C 1
ATOM 1350 O O . SER A 1 101 ? -17.23317 10.07637 -41.47867 1.000 82.40695 481 SER A O 1
ATOM 1358 N N . ALA A 1 102 ? -18.53070 8.57716 -40.41830 1.000 74.97659 482 ALA A N 1
ATOM 1359 C CA . ALA A 1 102 ? -18.98267 7.91426 -41.64860 1.000 75.48475 482 ALA A CA 1
ATOM 1360 C C . ALA A 1 102 ? -20.34060 8.40721 -42.13690 1.000 68.77968 482 ALA A C 1
ATOM 1361 O O . ALA A 1 102 ? -20.97675 7.75571 -42.96622 1.000 74.68691 482 ALA A O 1
ATOM 1368 N N . ASN A 1 103 ? -20.83047 9.49944 -41.57979 1.000 65.88028 483 ASN A N 1
ATOM 1369 C CA . ASN A 1 103 ? -22.12845 10.07845 -41.90188 1.000 66.92441 483 ASN A CA 1
ATOM 1370 C C . ASN A 1 103 ? -23.31599 9.23362 -41.45492 1.000 68.42596 483 ASN A C 1
ATOM 1371 O O . ASN A 1 103 ? -24.42675 9.42284 -41.94698 1.000 71.54316 483 ASN A O 1
ATOM 1382 N N . ASN A 1 104 ? -23.12571 8.37745 -40.46515 1.000 67.01489 484 ASN A N 1
ATOM 1383 C CA . ASN A 1 104 ? -24.23266 7.75933 -39.76834 1.000 62.05700 484 ASN A CA 1
ATOM 1384 C C . ASN A 1 104 ? -24.77274 8.74668 -38.75357 1.000 60.87623 484 ASN A C 1
ATOM 1385 O O . ASN A 1 104 ? -24.03933 9.57236 -38.22176 1.000 57.79823 484 ASN A O 1
ATOM 1396 N N . VAL A 1 105 ? -26.06366 8.67873 -38.49470 1.000 51.98024 485 VAL A N 1
ATOM 1397 C CA . VAL A 1 105 ? -26.63208 9.43928 -37.38785 1.000 53.74457 485 VAL A CA 1
ATOM 1398 C C . VAL A 1 105 ? -26.68096 8.53039 -36.17916 1.000 50.85296 485 VAL A C 1
ATOM 1399 O O . VAL A 1 105 ? -27.12230 7.38412 -36.28845 1.000 59.10827 485 VAL A O 1
ATOM 1412 N N . VAL A 1 106 ? -26.20975 9.02761 -35.03972 1.000 51.08966 486 VAL A N 1
ATOM 1413 C CA . VAL A 1 106 ? -25.95265 8.22700 -33.85403 1.000 54.63103 486 VAL A CA 1
ATOM 1414 C C . VAL A 1 106 ? -26.50331 8.93862 -32.62638 1.000 53.88835 486 VAL A C 1
ATOM 1415 O O . VAL A 1 106 ? -26.18954 10.10169 -32.38967 1.000 54.98427 486 VAL A O 1
ATOM 1428 N N . TYR A 1 107 ? -27.26010 8.20854 -31.80974 1.000 54.22367 487 TYR A N 1
ATOM 1429 C CA . TYR A 1 107 ? -27.64298 8.66524 -30.47519 1.000 56.87457 487 TYR A CA 1
ATOM 1430 C C . TYR A 1 107 ? -26.92488 7.82985 -29.42635 1.000 55.62144 487 TYR A C 1
ATOM 1431 O O . TYR A 1 107 ? -27.25123 6.65566 -29.25677 1.000 54.71076 487 TYR A O 1
ATOM 1449 N N . LYS A 1 108 ? -26.00814 8.43950 -28.68678 1.000 51.92150 488 LYS A N 1
ATOM 1450 C CA . LYS A 1 108 ? -25.06646 7.70140 -27.85138 1.000 55.09238 488 LYS A CA 1
ATOM 1451 C C . LYS A 1 108 ? -24.96102 8.33853 -26.47501 1.000 56.24141 488 LYS A C 1
ATOM 1452 O O . LYS A 1 108 ? -24.91866 9.55542 -26.36780 1.000 48.57980 488 LYS A O 1
ATOM 1471 N N . GLN A 1 109 ? -24.82134 7.51723 -25.45186 1.000 50.05629 489 GLN A N 1
ATOM 1472 C CA . GLN A 1 109 ? -24.54991 8.02592 -24.12339 1.000 50.84918 489 GLN A CA 1
ATOM 1473 C C . GLN A 1 109 ? -23.05287 8.21182 -23.98725 1.000 50.44630 489 GLN A C 1
ATOM 1474 O O . GLN A 1 109 ? -22.29544 7.25593 -24.15057 1.000 53.66238 489 GLN A O 1
ATOM 1488 N N . TYR A 1 110 ? -22.61122 9.44368 -23.80382 1.000 48.97237 490 TYR A N 1
ATOM 1489 C CA . TYR A 1 110 ? -21.20528 9.72527 -23.59704 1.000 51.96001 490 TYR A CA 1
ATOM 1490 C C . TYR A 1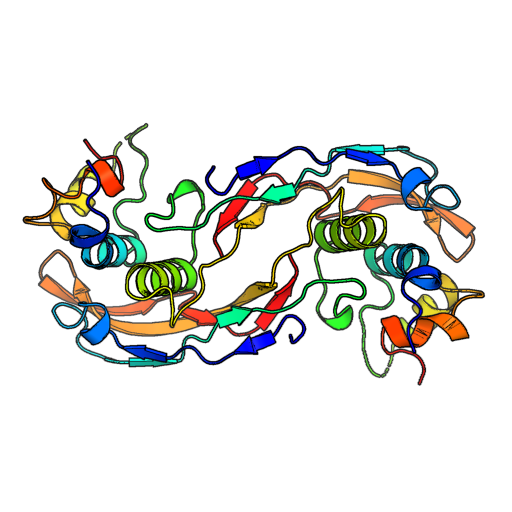 110 ? -20.94785 9.68903 -22.10795 1.000 53.49329 490 TYR A C 1
ATOM 1491 O O . TYR A 1 110 ? -21.58249 10.44693 -21.36623 1.000 48.82232 490 TYR A O 1
ATOM 1509 N N . GLU A 1 111 ? -19.98213 8.89155 -21.68015 1.000 53.75058 491 GLU A N 1
ATOM 1510 C CA . GLU A 1 111 ? -19.65884 8.79347 -20.25322 1.000 50.63775 491 GLU A CA 1
ATOM 1511 C C . GLU A 1 111 ? -18.80309 9.96224 -19.77418 1.000 47.82660 491 GLU A C 1
ATOM 1512 O O . GLU A 1 111 ? -18.18541 10.70336 -20.54682 1.000 43.62971 491 GLU A O 1
ATOM 1524 N N . ASP A 1 112 ? -18.83507 10.19871 -18.45682 1.000 45.58765 492 ASP A N 1
ATOM 1525 C CA . ASP A 1 112 ? -17.92673 11.16590 -17.83747 1.000 45.18968 492 ASP A CA 1
ATOM 1526 C C . ASP A 1 112 ? -18.03031 12.54915 -18.46933 1.000 43.46581 492 ASP A C 1
ATOM 1527 O O . ASP A 1 112 ? -17.03292 13.21249 -18.73494 1.000 43.06952 492 ASP A O 1
ATOM 1536 N N . MET A 1 113 ? -19.24958 13.01781 -18.61163 1.000 46.86626 493 MET A N 1
ATOM 1537 C CA . MET A 1 113 ? -19.45515 14.32353 -19.20143 1.000 46.09786 493 MET A CA 1
ATOM 1538 C C . MET A 1 113 ? -19.72819 15.41843 -18.18612 1.000 43.29232 493 MET A C 1
ATOM 1539 O O . MET A 1 113 ? -19.48091 16.58835 -18.49850 1.000 41.38364 493 MET A O 1
ATOM 1553 N N . VAL A 1 114 ? -20.27468 15.06990 -17.01712 1.000 40.19851 494 VAL A N 1
ATOM 1554 C CA . VAL A 1 114 ? -20.78110 15.99146 -16.01501 1.000 42.53493 494 VAL A CA 1
ATOM 1555 C C . VAL A 1 114 ? -20.13799 15.69726 -14.66202 1.000 46.00182 494 VAL A C 1
ATOM 1556 O O . VAL A 1 114 ? -20.21517 14.57036 -14.16395 1.000 45.30052 494 VAL A O 1
ATOM 1569 N N . VAL A 1 115 ? -19.53999 16.71044 -14.03964 1.000 41.26705 495 VAL A N 1
ATOM 1570 C CA . VAL A 1 115 ? -18.95716 16.46930 -12.73104 1.000 41.46629 495 VAL A CA 1
ATOM 1571 C C . VAL A 1 115 ? -20.04330 16.31483 -11.71815 1.000 41.72179 495 VAL A C 1
ATOM 1572 O O . VAL A 1 115 ? -20.97447 17.12760 -11.66236 1.000 47.12577 495 VAL A O 1
ATOM 1585 N N . GLU A 1 116 ? -19.93351 15.28992 -10.86658 1.000 44.66840 496 GLU A N 1
ATOM 1586 C CA . GLU A 1 116 ? -20.88092 15.11305 -9.79225 1.000 45.47189 496 GLU A CA 1
ATOM 1587 C C . GLU A 1 116 ? -20.29786 15.34136 -8.42054 1.000 48.79175 496 GLU A C 1
ATOM 1588 O O . GLU A 1 116 ? -21.04040 15.68944 -7.52045 1.000 49.77755 496 GLU A O 1
ATOM 1600 N N . SER A 1 117 ? -18.98378 15.14733 -8.23802 1.000 42.99415 497 SER A N 1
ATOM 1601 C CA . SER A 1 117 ? -18.35338 15.48867 -6.97761 1.000 48.27075 497 SER A CA 1
ATOM 1602 C C . SER A 1 117 ? -16.90741 15.81878 -7.29833 1.000 44.42509 497 SER A C 1
ATOM 1603 O O . SER A 1 117 ? -16.37495 15.42729 -8.34527 1.000 40.15569 497 SER A O 1
ATOM 1611 N N . CYS A 1 118 ? -16.30753 16.63691 -6.43423 1.000 41.68782 498 CYS A N 1
ATOM 1612 C CA . CYS A 1 118 ? -14.95328 17.13678 -6.55952 1.000 43.90129 498 CYS A CA 1
ATOM 1613 C C . CYS A 1 118 ? -14.16545 16.61930 -5.36673 1.000 45.14079 498 CYS A C 1
ATOM 1614 O O . CYS A 1 118 ? -14.72736 16.42989 -4.30786 1.000 44.01895 498 CYS A O 1
ATOM 1621 N N . GLY A 1 119 ? -12.85893 16.49732 -5.49458 1.000 40.18353 499 GLY A N 1
ATOM 1622 C CA . GLY A 1 119 ? -12.14491 16.09983 -4.30114 1.000 45.20930 499 GLY A CA 1
ATOM 1623 C C . GLY A 1 119 ? -10.67812 16.35085 -4.57361 1.000 46.11207 499 GLY A C 1
ATOM 1624 O O . GLY A 1 119 ? -10.26840 16.51100 -5.72365 1.000 40.97910 499 GLY A O 1
ATOM 1628 N N . CYS A 1 120 ? -9.92239 16.44666 -3.50176 1.000 36.75813 500 CYS A N 1
ATOM 1629 C CA . CYS A 1 120 ? -8.48044 16.70738 -3.58284 1.000 45.90647 500 CYS A CA 1
ATOM 1630 C C . CYS A 1 120 ? -7.74533 15.39884 -3.82307 1.000 43.93306 500 CYS A C 1
ATOM 1631 O O . CYS A 1 120 ? -7.95421 14.44484 -3.06965 1.000 43.74301 500 CYS A O 1
ATOM 1638 N N . ARG A 1 121 ? -6.93431 15.29520 -4.89092 1.000 41.05182 501 ARG A N 1
ATOM 1639 C CA . ARG A 1 121 ? -6.23095 14.01675 -5.15425 1.000 38.38583 501 ARG A CA 1
ATOM 1640 C C . ARG A 1 121 ? -4.76016 14.22696 -5.40435 1.000 44.84414 501 ARG A C 1
ATOM 1641 O O . ARG A 1 121 ? -3.93315 13.30497 -5.30147 1.000 47.95631 501 ARG A O 1
ATOM 1650 N N . ALA B 1 18 ? 7.94664 18.69485 -18.63130 1.000 85.12462 398 ALA B N 1
ATOM 1651 C CA . ALA B 1 18 ? 7.07129 19.90417 -18.43809 1.000 86.59379 398 ALA B CA 1
ATOM 1652 C C . ALA B 1 18 ? 5.56694 19.53645 -18.25422 1.000 83.68382 398 ALA B C 1
ATOM 1653 O O . ALA B 1 18 ? 4.88223 20.07649 -17.37364 1.000 67.35494 398 ALA B O 1
ATOM 1660 N N . ARG B 1 19 ? 5.08496 18.58088 -19.05699 1.000 69.25650 399 ARG B N 1
ATOM 1661 C CA . ARG B 1 19 ? 3.75542 18.02560 -18.99020 1.000 65.53896 399 ARG B CA 1
ATOM 1662 C C . ARG B 1 19 ? 3.56550 17.11280 -17.77341 1.000 60.97041 399 ARG B C 1
ATOM 1663 O O . ARG B 1 19 ? 4.51731 16.60371 -17.16871 1.000 58.41881 399 ARG B O 1
ATOM 1684 N N . CYS B 1 20 ? 2.29967 16.95203 -17.40079 1.000 56.95548 400 CYS B N 1
ATOM 1685 C CA . CYS B 1 20 ? 1.86303 16.06789 -16.34689 1.000 53.55694 400 CYS B CA 1
ATOM 1686 C C . CYS B 1 20 ? 2.66345 14.78573 -16.35584 1.000 59.52014 400 CYS B C 1
ATOM 1687 O O . CYS B 1 20 ? 2.73297 14.10266 -17.37289 1.000 57.14141 400 CYS B O 1
ATOM 1694 N N . SER B 1 21 ? 3.35988 14.50963 -15.24602 1.000 59.83062 401 SER B N 1
ATOM 1695 C CA . SER B 1 21 ? 4.20322 13.31878 -15.12500 1.000 53.85688 401 SER B CA 1
ATOM 1696 C C . SER B 1 21 ? 4.37137 12.96688 -13.65279 1.000 54.73600 401 SER B C 1
ATOM 1697 O O . SER B 1 21 ? 3.97998 13.71201 -12.74620 1.000 54.51757 401 SER B O 1
ATOM 1705 N N . ARG B 1 22 ? 4.86640 11.77497 -13.41966 1.000 57.41981 402 ARG B N 1
ATOM 1706 C CA . 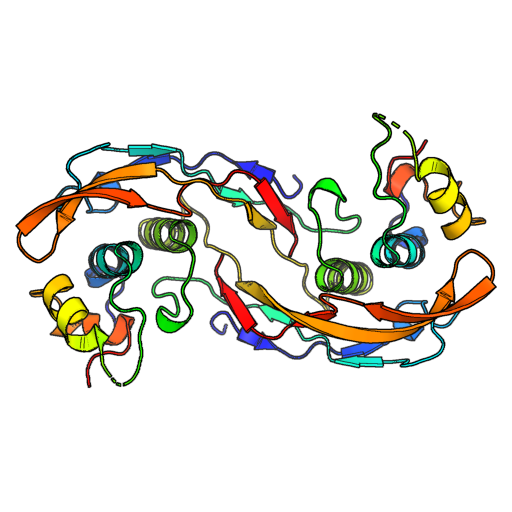ARG B 1 22 ? 5.09702 11.32029 -12.07047 1.000 59.33488 402 ARG B CA 1
ATOM 1707 C C . ARG B 1 22 ? 6.49538 11.75312 -11.66907 1.000 56.04999 402 ARG B C 1
ATOM 1708 O O . ARG B 1 22 ? 7.45650 11.44003 -12.36705 1.000 54.85095 402 ARG B O 1
ATOM 1729 N N . LYS B 1 23 ? 6.61274 12.38772 -10.49831 1.000 54.51046 403 LYS B N 1
ATOM 1730 C CA . LYS B 1 23 ? 7.88493 12.86028 -9.97209 1.000 51.44735 403 LYS B CA 1
ATOM 1731 C C . LYS B 1 23 ? 8.15175 12.20959 -8.62497 1.000 53.08134 403 LYS B C 1
ATOM 1732 O O . LYS B 1 23 ? 7.24586 11.72642 -7.96592 1.000 45.33634 403 LYS B O 1
ATOM 1751 N N . ALA B 1 24 ? 9.41221 12.22796 -8.19130 1.000 51.19518 404 ALA B N 1
ATOM 1752 C CA . ALA B 1 24 ? 9.76617 11.64847 -6.89121 1.000 55.79193 404 ALA B CA 1
ATOM 1753 C C . ALA B 1 24 ? 9.14406 12.41900 -5.72346 1.000 46.48735 404 ALA B C 1
ATOM 1754 O O . ALA B 1 24 ? 9.00534 13.64402 -5.75471 1.000 51.70348 404 ALA B O 1
ATOM 1761 N N . LEU B 1 25 ? 8.82412 11.68643 -4.64160 1.000 52.40344 405 LEU B N 1
ATOM 1762 C CA . LEU B 1 25 ? 8.36149 12.23811 -3.36828 1.000 46.60122 405 LEU B CA 1
ATOM 1763 C C . LEU B 1 25 ? 8.70707 11.17581 -2.32106 1.000 46.46512 405 LEU B C 1
ATOM 1764 O O . LEU B 1 25 ? 7.99053 10.18472 -2.19664 1.000 47.47907 405 LEU B O 1
ATOM 1780 N N . HIS B 1 26 ? 9.82855 11.35916 -1.63780 1.000 48.21948 406 HIS B N 1
ATOM 1781 C CA . HIS B 1 26 ? 10.19655 10.57779 -0.46155 1.000 53.52306 406 HIS B CA 1
ATOM 1782 C C . HIS B 1 26 ? 9.41229 11.00884 0.79708 1.000 46.26894 406 HIS B C 1
ATOM 1783 O O . HIS B 1 26 ? 9.41011 12.18704 1.17575 1.000 49.49851 406 HIS B O 1
ATOM 1797 N N . VAL B 1 27 ? 8.81646 10.04006 1.48709 1.000 45.11112 407 VAL B N 1
ATOM 1798 C CA . VAL B 1 27 ? 8.05686 10.21686 2.71320 1.000 45.56843 407 VAL B CA 1
ATOM 1799 C C . VAL B 1 27 ? 8.88799 9.63817 3.85270 1.000 49.36369 407 VAL B C 1
ATOM 1800 O O . VAL B 1 27 ? 9.12922 8.43113 3.87144 1.000 46.34316 407 VAL B O 1
ATOM 1813 N N . ASN B 1 28 ? 9.25470 10.45646 4.82970 1.000 44.37019 408 ASN B N 1
ATOM 1814 C CA . ASN B 1 28 ? 10.00493 10.00941 5.99694 1.000 48.94440 408 ASN B CA 1
ATOM 1815 C C . ASN B 1 28 ? 9.06476 10.17806 7.17103 1.000 47.14134 408 ASN B C 1
ATOM 1816 O O . ASN B 1 28 ? 8.55483 11.28249 7.38008 1.000 47.73691 408 ASN B O 1
ATOM 1827 N N . PHE B 1 29 ? 8.75200 9.09249 7.86453 1.000 45.35893 409 PHE B N 1
ATOM 1828 C CA . PHE B 1 29 ? 7.64534 9.17820 8.79663 1.000 44.55947 409 PHE B CA 1
ATOM 1829 C C . PHE B 1 29 ? 7.99426 9.99855 10.00235 1.000 55.35300 409 PHE B C 1
ATOM 1830 O O . PHE B 1 29 ? 7.13110 10.69559 10.53114 1.000 50.10233 409 PHE B O 1
ATOM 1847 N N . LYS B 1 30 ? 9.26997 10.02438 10.37874 1.000 48.80457 410 LYS B N 1
ATOM 1848 C CA . LYS B 1 30 ? 9.66581 10.84308 11.51493 1.000 54.95268 410 LYS B CA 1
ATOM 1849 C C . LYS B 1 30 ? 9.56610 12.31772 11.20300 1.000 53.25470 410 LYS B C 1
ATOM 1850 O O . LYS B 1 30 ? 9.23824 13.13493 12.07672 1.000 55.17721 410 LYS B O 1
ATOM 1869 N N . ASP B 1 31 ? 9.85529 12.70697 9.94718 1.000 47.51684 411 ASP B N 1
ATOM 1870 C CA . ASP B 1 31 ? 9.78892 14.10500 9.56396 1.000 52.14473 411 ASP B CA 1
ATOM 1871 C C . ASP B 1 31 ? 8.38086 14.64944 9.68500 1.000 51.73246 411 ASP B C 1
ATOM 1872 O O . ASP B 1 31 ? 8.19831 15.86635 9.75977 1.000 53.72806 411 ASP B O 1
ATOM 1881 N N . MET B 1 32 ? 7.40749 13.77792 9.63239 1.000 50.03229 412 MET B N 1
ATOM 1882 C CA . MET B 1 32 ? 6.02208 14.18954 9.71224 1.000 52.33600 412 MET B CA 1
ATOM 1883 C C . MET B 1 32 ? 5.41743 13.95087 11.07769 1.000 54.59399 412 MET B C 1
ATOM 1884 O O . MET B 1 32 ? 4.20528 14.08085 11.20702 1.000 48.21403 412 MET B O 1
ATOM 1898 N N . GLY B 1 33 ? 6.18016 13.43040 12.01529 1.000 56.61633 413 GLY B N 1
ATOM 1899 C CA . GLY B 1 33 ? 5.67098 13.25633 13.35616 1.000 54.09368 413 GLY B CA 1
ATOM 1900 C C . GLY B 1 33 ? 5.06378 11.91051 13.58249 1.000 56.31994 413 GLY B C 1
ATOM 1901 O O . GLY B 1 33 ? 4.40231 11.70210 14.59062 1.000 56.58746 413 GLY B O 1
ATOM 1905 N N . TRP B 1 34 ? 5.28050 10.97104 12.66956 1.000 50.19059 414 TRP B N 1
ATOM 1906 C CA . TRP B 1 34 ? 4.60740 9.69426 12.74413 1.000 49.49456 414 TRP B CA 1
ATOM 1907 C C . TRP B 1 34 ? 5.47986 8.60919 13.33490 1.000 51.64477 414 TRP B C 1
ATOM 1908 O O . TRP B 1 34 ? 5.08596 7.44442 13.33582 1.000 45.84767 414 TRP B O 1
ATOM 1929 N N . ASP B 1 35 ? 6.62411 8.98394 13.91497 1.000 53.19775 415 ASP B N 1
ATOM 1930 C CA . ASP B 1 35 ? 7.51525 7.96663 14.45586 1.000 57.13403 415 ASP B CA 1
ATOM 1931 C C . ASP B 1 35 ? 6.99651 7.38211 15.74997 1.000 53.02279 415 ASP B C 1
ATOM 1932 O O . ASP B 1 35 ? 7.40501 6.28002 16.12889 1.000 63.16281 415 ASP B O 1
ATOM 1941 N N . ASP B 1 36 ? 6.13672 8.10649 16.44568 1.000 55.71440 416 ASP B N 1
ATOM 1942 C CA . ASP B 1 36 ? 5.61365 7.57201 17.68712 1.000 57.71433 416 ASP B CA 1
ATOM 1943 C C . ASP B 1 36 ? 4.62207 6.44581 17.45925 1.000 59.21821 416 ASP B C 1
ATOM 1944 O O . ASP B 1 36 ? 4.24376 5.80757 18.42441 1.000 64.38764 416 ASP B O 1
ATOM 1951 N N . TRP B 1 37 ? 4.18268 6.15736 16.22422 1.000 53.48620 417 TRP B N 1
ATOM 1952 C CA . TRP B 1 37 ? 3.20486 5.07335 16.05140 1.000 49.78507 417 TRP B CA 1
ATOM 1953 C C . TRP B 1 37 ? 3.50099 4.12901 14.90305 1.000 55.74091 417 TRP B C 1
ATOM 1954 O O . TRP B 1 37 ? 3.00357 2.99420 14.91870 1.000 53.82884 417 TRP B O 1
ATOM 1975 N N . ILE B 1 38 ? 4.34405 4.49564 13.95305 1.000 50.86023 418 ILE B N 1
ATOM 1976 C CA . ILE B 1 38 ? 4.70547 3.57620 12.89665 1.000 49.71896 418 ILE B CA 1
ATOM 1977 C C . ILE B 1 38 ? 6.04539 2.94127 13.27654 1.000 51.39579 418 ILE B C 1
ATOM 1978 O O . ILE B 1 38 ? 7.01078 3.64752 13.56852 1.000 52.23931 418 ILE B O 1
ATOM 1994 N N . ILE B 1 39 ? 6.09045 1.61652 13.30315 1.000 52.70540 419 ILE B N 1
ATOM 1995 C CA . ILE B 1 39 ? 7.32345 0.92811 13.64204 1.000 58.09095 419 ILE B CA 1
ATOM 1996 C C . ILE B 1 39 ? 8.17912 0.73090 12.41351 1.000 56.61647 419 ILE B C 1
ATOM 1997 O O . ILE B 1 39 ? 9.39060 0.95045 12.44571 1.000 58.12102 419 ILE B O 1
ATOM 2013 N N . ALA B 1 40 ? 7.53521 0.37564 11.30677 1.000 50.14008 420 ALA B N 1
ATOM 2014 C CA . ALA B 1 40 ? 8.27771 0.06238 10.11174 1.000 52.81051 420 ALA B CA 1
ATOM 2015 C C . ALA B 1 40 ? 7.36298 0.12608 8.90724 1.000 55.68934 420 ALA B C 1
ATOM 2016 O O . ALA B 1 40 ? 6.18174 -0.23059 9.03642 1.000 56.67626 420 ALA B O 1
ATOM 2023 N N . PRO B 1 41 ? 7.85829 0.52441 7.70856 1.000 53.25016 421 PRO B N 1
ATOM 2024 C CA . PRO B 1 41 ? 9.22579 0.98969 7.40779 1.000 47.05182 421 PRO B CA 1
ATOM 2025 C C . PRO B 1 41 ? 9.27574 2.39854 7.99214 1.000 49.81086 421 PRO B C 1
ATOM 2026 O O . PRO B 1 41 ? 8.27005 2.96412 8.44282 1.000 50.17571 421 PRO B O 1
ATOM 2037 N N . LEU B 1 42 ? 10.45376 2.99144 7.98193 1.000 51.76985 422 LEU B N 1
ATOM 2038 C CA . LEU B 1 42 ? 10.67131 4.35102 8.45251 1.000 56.05684 422 LEU B CA 1
ATOM 2039 C C . LEU B 1 42 ? 10.40376 5.36973 7.37826 1.000 48.69588 422 LEU B C 1
ATOM 2040 O O . LEU B 1 42 ? 10.39012 6.56243 7.68684 1.000 47.05398 422 LEU B O 1
ATOM 2056 N N . GLU B 1 43 ? 10.32057 4.94734 6.11961 1.000 46.16095 423 GLU B N 1
ATOM 2057 C CA . GLU B 1 43 ? 10.25861 5.86852 4.99631 1.000 47.08262 423 GLU B CA 1
ATOM 2058 C C . GLU B 1 43 ? 9.80819 5.04877 3.79010 1.000 51.83189 423 GLU B C 1
ATOM 2059 O O . GLU B 1 43 ? 9.96587 3.83456 3.79391 1.000 48.42332 423 GLU B O 1
ATOM 2071 N N . TYR B 1 44 ? 9.21601 5.70699 2.76879 1.000 46.88117 424 TYR B N 1
ATOM 2072 C CA . TYR B 1 44 ? 8.91624 5.02579 1.49850 1.000 49.79823 424 TYR B CA 1
ATOM 2073 C C . TYR B 1 44 ? 8.81799 6.08985 0.40803 1.000 51.48157 424 TYR B C 1
ATOM 2074 O O . TYR B 1 44 ? 8.82440 7.29588 0.67052 1.000 49.57744 424 TYR B O 1
ATOM 2092 N N . GLU B 1 45 ? 8.84392 5.62136 -0.83364 1.000 47.08038 425 GLU B N 1
ATOM 2093 C CA . GLU B 1 45 ? 8.75270 6.45462 -2.01541 1.000 44.33264 425 GLU B CA 1
ATOM 2094 C C . GLU B 1 45 ? 7.29814 6.47164 -2.44115 1.000 47.81426 425 GLU B C 1
ATOM 2095 O O . GLU B 1 45 ? 6.78162 5.47130 -2.91695 1.000 47.77475 425 GLU B O 1
ATOM 2107 N N . ALA B 1 46 ? 6.63558 7.59253 -2.21070 1.000 45.92328 426 ALA B N 1
ATOM 2108 C CA . ALA B 1 46 ? 5.22489 7.72356 -2.53492 1.000 47.00461 426 ALA B CA 1
ATOM 2109 C C . ALA B 1 46 ? 4.98663 8.27443 -3.94024 1.000 46.41557 426 ALA B C 1
ATOM 2110 O O . ALA B 1 46 ? 3.93035 8.01888 -4.52288 1.000 44.07032 426 ALA B O 1
ATOM 2117 N N . PHE B 1 47 ? 5.91115 9.07624 -4.46218 1.000 45.37711 427 PHE B N 1
ATOM 2118 C CA . PHE B 1 47 ? 5.79461 9.84962 -5.71104 1.000 47.92604 427 PHE B CA 1
ATOM 2119 C C . PHE B 1 47 ? 4.66828 10.88701 -5.62796 1.000 47.65853 427 PHE B C 1
ATOM 2120 O O . PHE B 1 47 ? 3.97252 10.99359 -4.61244 1.000 41.40264 427 PHE B O 1
ATOM 2137 N N . HIS B 1 48 ? 4.57501 11.75000 -6.64123 1.000 45.66566 428 HIS B N 1
ATOM 2138 C CA . HIS B 1 48 ? 3.50148 12.73464 -6.73986 1.000 46.83612 428 HIS B CA 1
ATOM 2139 C C . HIS B 1 48 ? 3.40688 13.10273 -8.20624 1.000 50.43222 428 HIS B C 1
ATOM 2140 O O . HIS B 1 48 ? 4.28089 12.76710 -9.01358 1.000 44.87624 428 HIS B O 1
ATOM 2154 N N . CYS B 1 49 ? 2.33776 13.80812 -8.52059 1.000 48.43050 429 CYS B N 1
ATOM 2155 C CA . CYS B 1 49 ? 1.93818 14.12893 -9.88379 1.000 49.81866 429 CYS B CA 1
ATOM 2156 C C . CYS B 1 49 ? 1.96556 15.62959 -10.06195 1.000 45.53872 429 CYS B C 1
ATOM 2157 O O . CYS B 1 49 ? 1.28977 16.37187 -9.32636 1.000 46.17510 429 CYS B O 1
ATOM 2164 N N . GLU B 1 50 ? 2.67430 16.07686 -11.08276 1.000 49.53438 430 GLU B N 1
ATOM 2165 C CA . GLU B 1 50 ? 2.89206 17.48695 -11.32655 1.000 52.74662 430 GLU B CA 1
ATOM 2166 C C . GLU B 1 50 ? 3.13955 17.73616 -12.80914 1.000 55.09299 430 GLU B C 1
ATOM 2167 O O . GLU B 1 50 ? 3.83597 16.96853 -13.46597 1.000 56.16817 430 GLU B O 1
ATOM 2179 N N . GLY B 1 51 ? 2.58147 18.83124 -13.30834 1.000 51.14591 431 GLY B N 1
ATOM 2180 C CA . GLY B 1 51 ? 2.94580 19.31224 -14.62768 1.000 55.75019 431 GLY B CA 1
ATOM 2181 C C . GLY B 1 51 ? 1.77324 19.86438 -15.38713 1.000 51.72883 431 GLY B C 1
ATOM 2182 O O . GLY B 1 51 ? 0.63556 19.80905 -14.90036 1.000 52.46168 431 GLY B O 1
ATOM 2186 N N . LEU B 1 52 ? 2.02059 20.42165 -16.58267 1.000 51.57542 432 LEU B N 1
ATOM 2187 C CA . LEU B 1 52 ? 0.95937 21.10655 -17.30983 1.000 52.51594 432 LEU B CA 1
ATOM 2188 C C . LEU B 1 52 ? -0.03970 20.12290 -17.90305 1.000 50.18643 432 LEU B C 1
ATOM 2189 O O . LEU B 1 52 ? 0.31029 19.01740 -18.32565 1.000 52.05423 432 LEU B O 1
ATOM 2205 N N . CYS B 1 53 ? -1.28398 20.55950 -17.96354 1.000 51.84470 433 CYS B N 1
ATOM 2206 C CA . CYS B 1 53 ? -2.39931 19.84357 -18.58252 1.000 52.37420 433 CYS B CA 1
ATOM 2207 C C . CYS B 1 53 ? -2.91009 20.79789 -19.64583 1.000 52.61786 433 CYS B C 1
ATOM 2208 O O . CYS B 1 53 ? -3.77786 21.63244 -19.37884 1.000 63.89252 433 CYS B O 1
ATOM 2215 N N . GLU B 1 54 ? -2.33282 20.74657 -20.83126 1.000 58.09330 434 GLU B N 1
ATOM 2216 C CA . GLU B 1 54 ? -2.79290 21.63360 -21.89172 1.000 64.52358 434 GLU B CA 1
ATOM 2217 C C . GLU B 1 54 ? -3.08814 20.84960 -23.15399 1.000 62.73468 434 GLU B C 1
ATOM 2218 O O . GLU B 1 54 ? -2.64930 19.71077 -23.31266 1.000 59.36761 434 GLU B O 1
ATOM 2230 N N . PHE B 1 55 ? -3.79127 21.48247 -24.08261 1.000 59.91394 435 PHE B N 1
ATOM 2231 C CA . PHE B 1 55 ? -4.08888 20.77084 -25.31093 1.000 64.61212 435 PHE B CA 1
ATOM 2232 C C . PHE B 1 55 ? -2.77812 20.52768 -26.05783 1.000 69.23505 435 PHE B C 1
ATOM 2233 O O . PHE B 1 55 ? -1.94440 21.43343 -26.14561 1.000 72.72711 435 PHE B O 1
ATOM 2250 N N . PRO B 1 56 ? -2.54350 19.30641 -26.57714 1.000 71.00191 436 PRO B N 1
ATOM 2251 C CA . PRO B 1 56 ? -3.38909 18.08921 -26.49276 1.000 73.10062 436 PRO B CA 1
ATOM 2252 C C . PRO B 1 56 ? -3.10821 17.24815 -25.23386 1.000 76.31416 436 PRO B C 1
ATOM 2253 O O . PRO B 1 56 ? -1.96282 17.09122 -24.79517 1.000 79.66821 436 PRO B O 1
ATOM 2264 N N . LEU B 1 57 ? -4.14308 16.76240 -24.55997 1.000 74.69900 437 LEU B N 1
ATOM 2265 C CA . LEU B 1 57 ? -3.91667 15.79486 -23.49958 1.000 68.18426 437 LEU B CA 1
ATOM 2266 C C . LEU B 1 57 ? -3.51527 14.49353 -24.16527 1.000 86.96968 437 LEU B C 1
ATOM 2267 O O . LEU B 1 57 ? -4.17292 14.03896 -25.10758 1.000 85.08776 437 LEU B O 1
ATOM 2283 N N . ARG B 1 58 ? -2.40695 13.92705 -23.73063 1.000 94.96826 438 ARG B N 1
ATOM 2284 C CA . ARG B 1 58 ? -1.95424 12.67528 -24.30983 1.000 108.64570 438 ARG B CA 1
ATOM 2285 C C . ARG B 1 58 ? -2.88305 11.54762 -23.87234 1.000 108.50621 438 ARG B C 1
ATOM 2286 O O . ARG B 1 58 ? -3.19345 11.42997 -22.68997 1.000 97.86518 438 ARG B O 1
ATOM 2307 N N . SER B 1 59 ? -3.32943 10.71221 -24.82431 1.000 107.14585 439 SER B N 1
ATOM 2308 C CA . SER B 1 59 ? -4.19490 9.57486 -24.49367 1.000 105.52036 439 SER B CA 1
ATOM 2309 C C . SER B 1 59 ? -3.54810 8.55232 -23.54428 1.000 115.71470 439 SER B C 1
ATOM 2310 O O . SER B 1 59 ? -4.26260 7.68490 -23.02673 1.000 106.29538 439 SER B O 1
ATOM 2318 N N . HIS B 1 60 ? -2.23689 8.63706 -23.28438 1.000 150.29062 440 HIS B N 1
ATOM 2319 C CA . HIS B 1 60 ? -1.62881 7.93054 -22.15200 1.000 145.53287 440 HIS B CA 1
ATOM 2320 C C . HIS B 1 60 ? -1.98511 8.57027 -20.79551 1.000 133.23424 440 HIS B C 1
ATOM 2321 O O . HIS B 1 60 ? -1.78611 7.94153 -19.74814 1.000 127.60952 440 HIS B O 1
ATOM 2335 N N . LEU B 1 61 ? -2.51240 9.79598 -20.78189 1.000 149.59023 441 LEU B N 1
ATOM 2336 C CA . LEU B 1 61 ? -3.11263 10.36847 -19.57805 1.000 120.50834 441 LEU B CA 1
ATOM 2337 C C . LEU B 1 61 ? -4.53414 9.86073 -19.32225 1.000 117.64300 441 LEU B C 1
ATOM 2338 O O . LEU B 1 61 ? -5.19469 10.39350 -18.40768 1.000 97.16506 441 LEU B O 1
ATOM 2354 N N . GLU B 1 62 ? -5.03169 8.88898 -20.16536 1.000 99.27635 442 GLU B N 1
ATOM 2355 C CA . GLU B 1 62 ? -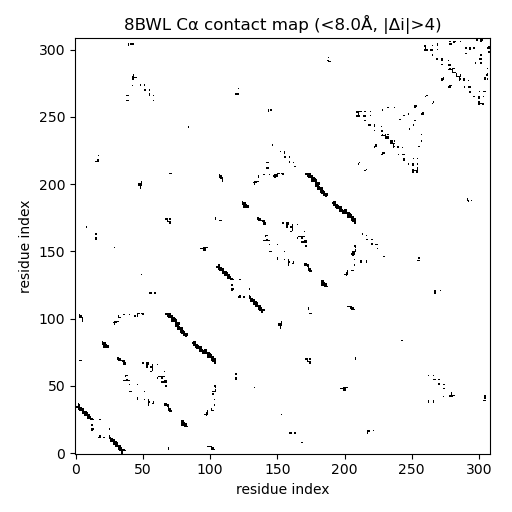6.36508 8.29422 -20.12909 1.000 89.40047 442 GLU B CA 1
ATOM 2356 C C . GLU B 1 62 ? -7.44824 9.30305 -19.74538 1.000 83.59843 442 GLU B C 1
ATOM 2357 O O . GLU B 1 62 ? -8.23272 9.06920 -18.82894 1.000 71.86930 442 GLU B O 1
ATOM 2369 N N . PRO B 1 63 ? -7.52966 10.43103 -20.42787 1.000 72.74506 443 PRO B N 1
ATOM 2370 C CA . PRO B 1 63 ? -8.35659 11.51746 -19.92814 1.000 64.95197 443 PRO B CA 1
ATOM 2371 C C . PRO B 1 63 ? -9.84409 11.19987 -20.01845 1.000 55.35569 443 PRO B C 1
ATOM 2372 O O . PRO B 1 63 ? -10.30502 10.40807 -20.84319 1.000 54.83110 443 PRO B O 1
ATOM 2383 N N . THR B 1 64 ? -10.58768 11.76078 -19.09090 1.000 49.78689 444 THR B N 1
ATOM 2384 C CA . THR B 1 64 ? -12.02283 11.59429 -19.18264 1.000 44.22768 444 THR B CA 1
ATOM 2385 C C . THR B 1 64 ? -12.56992 12.47879 -20.30641 1.000 45.91175 444 THR B C 1
ATOM 2386 O O . THR B 1 64 ? -11.96683 13.49045 -20.65261 1.000 43.23252 444 THR B O 1
ATOM 2397 N N . ASN B 1 65 ? -13.78508 12.19638 -20.76613 1.000 44.39528 445 ASN B N 1
ATOM 2398 C CA . ASN B 1 65 ? -14.44438 13.13986 -21.69720 1.000 44.99970 445 ASN B CA 1
ATOM 2399 C C . ASN B 1 65 ? -14.53613 14.57495 -21.12695 1.000 44.66227 445 ASN B C 1
ATOM 2400 O O . ASN B 1 65 ? -14.28249 15.54881 -21.83888 1.000 43.84508 445 ASN B O 1
ATOM 2411 N N . HIS B 1 66 ? -14.90927 14.70310 -19.84523 1.000 47.66122 446 HIS B N 1
ATOM 2412 C CA . HIS B 1 66 ? -14.97291 16.00952 -19.19740 1.000 50.45168 446 HIS B CA 1
ATOM 2413 C C . HIS B 1 66 ? -13.64155 16.71442 -19.29672 1.000 41.87881 446 HIS B C 1
ATOM 2414 O O . HIS B 1 66 ? -13.56915 17.88119 -19.71305 1.000 44.04844 446 HIS B O 1
ATOM 2428 N N . ALA B 1 67 ? -12.53495 15.99186 -19.07104 1.000 44.72223 447 ALA B N 1
ATOM 2429 C CA . ALA B 1 67 ? -11.24088 16.67575 -19.18734 1.000 41.75425 447 ALA B CA 1
ATOM 2430 C C . ALA B 1 67 ? -10.93381 17.09656 -20.62180 1.000 39.65929 447 ALA B C 1
ATOM 2431 O O . ALA B 1 67 ? -10.31650 18.13640 -20.83763 1.000 42.44957 447 ALA B O 1
ATOM 2438 N N . VAL B 1 68 ? -11.25142 16.26451 -21.60894 1.000 44.63760 448 VAL B N 1
ATOM 2439 C CA . VAL B 1 68 ? -11.01433 16.70612 -22.98318 1.000 44.89309 448 VAL B CA 1
ATOM 2440 C C . VAL B 1 68 ? -11.80215 17.97938 -23.24771 1.000 46.32666 448 VAL B C 1
ATOM 2441 O O . VAL B 1 68 ? -11.26626 18.97320 -23.73970 1.000 49.76969 448 VAL B O 1
ATOM 2454 N N . ILE B 1 69 ? -13.08009 18.00045 -22.86867 1.000 45.10218 449 ILE B N 1
ATOM 2455 C CA . ILE B 1 69 ? -13.85282 19.21317 -23.13436 1.000 44.36408 449 ILE B CA 1
ATOM 2456 C C . ILE B 1 69 ? -13.26617 20.43154 -22.39544 1.000 45.34883 449 ILE B C 1
ATOM 2457 O O . ILE B 1 69 ? -13.07099 21.50173 -22.99782 1.000 47.48107 449 ILE B O 1
ATOM 2473 N N . GLN B 1 70 ? -13.02474 20.31035 -21.07366 1.000 47.33602 450 GLN B N 1
ATOM 2474 C CA . GLN B 1 70 ? -12.48674 21.44340 -20.29452 1.000 40.93935 450 GLN B CA 1
ATOM 2475 C C . GLN B 1 70 ? -11.17097 21.89720 -20.87356 1.000 45.03170 450 GLN B C 1
ATOM 2476 O O . GLN B 1 70 ? -10.88964 23.09121 -20.95078 1.000 48.90138 450 GLN B O 1
ATOM 2490 N N . THR B 1 71 ? -10.36593 20.94522 -21.35005 1.000 45.76284 451 THR B N 1
ATOM 2491 C CA . THR B 1 71 ? -9.08655 21.31843 -21.92127 1.000 50.59840 451 THR B CA 1
ATOM 2492 C C . THR B 1 71 ? -9.28319 22.08324 -23.20957 1.000 50.62656 451 THR B C 1
ATOM 2493 O O . THR B 1 71 ? -8.63022 23.10358 -23.44934 1.000 52.53377 451 THR B O 1
ATOM 2504 N N . LEU B 1 72 ? -10.23420 21.65819 -24.01913 1.000 47.72971 452 LEU B N 1
ATOM 2505 C CA . LEU B 1 72 ? -10.47810 22.42074 -25.23105 1.000 54.96098 452 LEU B CA 1
ATOM 2506 C C . LEU B 1 72 ? -10.96499 23.81934 -24.88764 1.000 52.75022 452 LEU B C 1
ATOM 2507 O O . LEU B 1 72 ? -10.50472 24.80275 -25.46302 1.000 61.18333 452 LEU B O 1
ATOM 2523 N N . MET B 1 73 ? -11.91283 23.92998 -23.94378 1.000 52.79603 453 MET B N 1
ATOM 2524 C CA . MET B 1 73 ? -12.37348 25.26584 -23.55895 1.000 52.01886 453 MET B CA 1
ATOM 2525 C C . MET B 1 73 ? -11.23441 26.11420 -23.00128 1.000 53.92144 453 MET B C 1
ATOM 2526 O O . MET B 1 73 ? -11.17139 27.32064 -23.24718 1.000 52.91563 453 MET B O 1
ATOM 2540 N N . ASN B 1 74 ? -10.37692 25.52371 -22.18407 1.000 51.01168 454 ASN B N 1
ATOM 2541 C CA . ASN B 1 74 ? -9.27409 26.30749 -21.63116 1.000 48.88367 454 ASN B CA 1
ATOM 2542 C C . ASN B 1 74 ? -8.34825 26.77364 -22.72610 1.000 55.77342 454 ASN B C 1
ATOM 2543 O O . ASN B 1 74 ? -7.76804 27.85817 -22.64465 1.000 56.71298 454 ASN B O 1
ATOM 2554 N N . SER B 1 75 ? -8.17031 25.94057 -23.74948 1.000 62.53292 455 SER B N 1
ATOM 2555 C CA . SER B 1 75 ? -7.29660 26.29079 -24.85950 1.000 64.44704 455 SER B CA 1
ATOM 2556 C C . SER B 1 75 ? -7.87221 27.45042 -25.65934 1.000 63.03562 455 SER B C 1
ATOM 2557 O O . SER B 1 75 ? -7.13533 28.31359 -26.13544 1.000 67.96854 455 SER B O 1
ATOM 2565 N N . MET B 1 76 ? -9.19347 27.50398 -25.76799 1.000 65.99033 456 MET B N 1
ATOM 2566 C CA . MET B 1 76 ? -9.82095 28.55805 -26.53465 1.000 63.81605 456 MET B CA 1
ATOM 2567 C C . MET B 1 76 ? -9.93844 29.86988 -25.79160 1.000 69.83122 456 MET B C 1
ATOM 2568 O O . MET B 1 76 ? -9.88820 30.92989 -26.42641 1.000 65.20957 456 MET B O 1
ATOM 2582 N N . ASP B 1 77 ? -10.12388 29.85266 -24.48084 1.000 64.87203 457 ASP B N 1
ATOM 2583 C CA . ASP B 1 77 ? -10.25620 31.08531 -23.71141 1.000 64.15121 457 ASP B CA 1
ATOM 2584 C C . ASP B 1 77 ? -9.79490 30.80005 -22.31576 1.000 68.85824 457 ASP B C 1
ATOM 2585 O O . ASP B 1 77 ? -10.60733 30.49927 -21.43382 1.000 65.10284 457 ASP B O 1
ATOM 2594 N N . PRO B 1 78 ? -8.47794 30.84465 -22.07652 1.000 68.24663 458 PRO B N 1
ATOM 2595 C CA . PRO B 1 78 ? -7.94074 30.48827 -20.75470 1.000 67.10697 458 PRO B CA 1
ATOM 2596 C C . PRO B 1 78 ? -8.37738 31.43023 -19.67779 1.000 71.17925 458 PRO B C 1
ATOM 2597 O O . PRO B 1 78 ? -8.16309 31.12975 -18.49620 1.000 74.89125 458 PRO B O 1
ATOM 2608 N N . GLU B 1 79 ? -8.93673 32.58406 -20.05585 1.000 76.50243 459 GLU B N 1
ATOM 2609 C CA . GLU B 1 79 ? -9.37942 33.56208 -19.06380 1.000 93.77853 459 GLU B CA 1
ATOM 2610 C C . GLU B 1 79 ? -10.70338 33.11650 -18.44944 1.000 80.06045 459 GLU B C 1
ATOM 2611 O O . GLU B 1 79 ? -10.95371 33.34141 -17.25600 1.000 82.91550 459 GLU B O 1
ATOM 2623 N N . SER B 1 80 ? -11.51911 32.42168 -19.23114 1.000 66.05904 460 SER B N 1
ATOM 2624 C CA . SER B 1 80 ? -12.83130 31.99622 -18.77277 1.000 77.51362 460 SER B CA 1
ATOM 2625 C C . SER B 1 80 ? -12.86311 30.58477 -18.21888 1.000 68.72041 460 SER B C 1
ATOM 2626 O O . SER B 1 80 ? -13.59995 30.34377 -17.26664 1.000 78.17957 460 SER B O 1
ATOM 2634 N N . THR B 1 81 ? -12.07499 29.64649 -18.75462 1.000 64.34724 461 THR B N 1
ATOM 2635 C CA . THR B 1 81 ? -12.04886 28.27204 -18.26279 1.000 57.77126 461 THR B CA 1
ATOM 2636 C C . THR B 1 81 ? -10.66747 27.87565 -17.78038 1.000 54.07153 461 THR B C 1
ATOM 2637 O O . THR B 1 81 ? -9.72090 27.93393 -18.58816 1.000 56.63532 461 THR B O 1
ATOM 2648 N N . PRO B 1 82 ? -10.49906 27.42320 -16.52391 1.000 53.32032 462 PRO B N 1
ATOM 2649 C CA . PRO B 1 82 ? -9.15411 26.95542 -16.05259 1.000 45.56059 462 PRO B CA 1
ATOM 2650 C C . PRO B 1 82 ? -8.81868 25.58752 -16.55562 1.000 44.58167 462 PRO B C 1
ATOM 2651 O O . PRO B 1 82 ? -9.70726 24.86163 -17.09356 1.000 46.18594 462 PRO B O 1
ATOM 2662 N N . PRO B 1 83 ? -7.53883 25.20083 -16.48820 1.000 49.31565 463 PRO B N 1
ATOM 2663 C CA . PRO B 1 83 ? -7.08162 23.92594 -17.04936 1.000 45.62689 463 PRO B CA 1
ATOM 2664 C C . PRO B 1 83 ? -7.48313 22.82514 -16.11017 1.000 47.73978 463 PRO B C 1
ATOM 2665 O O . PRO B 1 83 ? -7.92238 23.07380 -14.98646 1.000 41.02137 463 PRO B O 1
ATOM 2676 N N . THR B 1 84 ? -7.35758 21.59575 -16.58767 1.000 43.10587 464 THR B N 1
ATOM 2677 C CA . THR B 1 84 ? -7.58498 20.43389 -15.77998 1.000 45.57624 464 THR B CA 1
ATOM 2678 C C . THR B 1 84 ? -6.31951 20.24874 -14.95922 1.000 49.05733 464 THR B C 1
ATOM 2679 O O . THR B 1 84 ? -5.36742 20.99713 -15.11346 1.000 47.95551 464 THR B O 1
ATOM 2690 N N . CYS B 1 85 ? -6.28422 19.25716 -14.10863 1.000 44.60127 465 CYS B N 1
ATOM 2691 C CA . CYS B 1 85 ? -5.16928 19.19383 -13.18543 1.000 48.55241 465 CYS B CA 1
ATOM 2692 C C . CYS B 1 85 ? -4.51649 17.82926 -13.19063 1.000 46.39941 465 CYS B C 1
ATOM 2693 O O . CYS B 1 85 ? -5.19494 16.80415 -13.30028 1.000 44.97181 465 CYS B O 1
ATOM 2700 N N . CYS B 1 86 ? -3.19644 17.81619 -12.98740 1.000 43.17159 466 CYS B N 1
ATOM 2701 C CA . CYS B 1 86 ? -2.40332 16.57127 -13.00448 1.000 43.43901 466 CYS B CA 1
ATOM 2702 C C . CYS B 1 86 ? -2.52110 15.82857 -11.66865 1.000 43.88538 466 CYS B C 1
ATOM 2703 O O . CYS B 1 86 ? -2.13564 16.36484 -10.62327 1.000 46.05077 466 CYS B O 1
ATOM 2710 N N . VAL B 1 87 ? -3.02011 14.60290 -11.67760 1.000 39.64924 467 VAL B N 1
ATOM 2711 C CA . VAL B 1 87 ? -3.29158 13.94067 -10.40204 1.000 38.75839 467 VAL B CA 1
ATOM 2712 C C . VAL B 1 87 ? -2.95951 12.46804 -10.56805 1.000 40.07701 467 VAL B C 1
ATOM 2713 O O . VAL B 1 87 ? -2.83286 11.94977 -11.69065 1.000 40.88690 467 VAL B O 1
ATOM 2726 N N . PRO B 1 88 ? -2.94166 11.73286 -9.48166 1.000 43.40998 468 PRO B N 1
ATOM 2727 C CA . PRO B 1 88 ? -2.77230 10.29875 -9.60916 1.000 39.93225 468 PRO B CA 1
ATOM 2728 C C . PRO B 1 88 ? -3.99042 9.65755 -10.22573 1.000 44.61553 468 PRO B C 1
ATOM 2729 O O . PRO B 1 88 ? -5.10534 9.81202 -9.73650 1.000 42.94908 468 PRO B O 1
ATOM 2740 N N . THR B 1 89 ? -3.73838 8.77690 -11.18551 1.000 43.09727 469 THR B N 1
ATOM 2741 C CA . THR B 1 89 ? -4.80935 7.99268 -11.73648 1.000 46.76390 469 THR B CA 1
ATOM 2742 C C . THR B 1 89 ? -4.73436 6.51287 -11.39255 1.000 53.01434 469 THR B C 1
ATOM 2743 O O . THR B 1 89 ? -5.74388 5.83703 -11.54433 1.000 51.92794 469 THR B O 1
ATOM 2754 N N . ARG B 1 90 ? -3.56823 5.98878 -10.98549 1.000 50.56159 470 ARG B N 1
ATOM 2755 C CA A ARG B 1 90 ? -3.46730 4.64330 -10.43255 0.500 47.93435 470 ARG B CA 1
ATOM 2756 C CA B ARG B 1 90 ? -3.46844 4.64173 -10.43837 0.500 47.98487 470 ARG B CA 1
ATOM 2757 C C . ARG B 1 90 ? -2.53005 4.68351 -9.24143 1.000 51.89284 470 ARG B C 1
ATOM 2758 O O . ARG B 1 90 ? -1.49393 5.36094 -9.28233 1.000 48.00668 470 ARG B O 1
ATOM 2797 N N . LEU B 1 91 ? -2.86283 3.92349 -8.20294 1.000 46.97306 471 LEU B N 1
ATOM 2798 C CA . LEU B 1 91 ? -2.05115 3.88448 -7.00236 1.000 48.58684 471 LEU B CA 1
ATOM 2799 C C . LEU B 1 91 ? -1.91316 2.45054 -6.55165 1.000 54.41071 471 LEU B C 1
ATOM 2800 O O . LEU B 1 91 ? -2.73507 1.60466 -6.88605 1.000 54.65948 471 LEU B O 1
ATOM 2816 N N . SER B 1 92 ? -0.83954 2.16835 -5.81190 1.000 46.23631 472 SER B N 1
ATOM 2817 C CA . SER B 1 92 ? -0.53535 0.86122 -5.31815 1.000 44.80796 472 SER B CA 1
ATOM 2818 C C . SER B 1 92 ? -0.31128 0.94327 -3.81562 1.000 47.91579 472 SER B C 1
ATOM 2819 O O . SER B 1 92 ? -0.22709 2.05490 -3.24663 1.000 47.94659 472 SER B O 1
ATOM 2827 N N . PRO B 1 93 ? -0.35008 -0.16201 -3.14162 1.000 47.13513 473 PRO B N 1
ATOM 2828 C CA . PRO B 1 93 ? -0.29451 -0.15279 -1.66804 1.000 51.87542 473 PRO B CA 1
ATOM 2829 C C . PRO B 1 93 ? 1.07247 -0.37609 -1.08819 1.000 51.23736 473 PRO B C 1
ATOM 2830 O O . PRO B 1 93 ? 1.92325 -0.90229 -1.79856 1.000 54.42415 473 PRO B O 1
ATOM 2841 N N . ILE B 1 94 ? 1.25375 -0.11133 0.21791 1.000 46.70191 474 ILE B N 1
ATOM 2842 C CA . ILE B 1 94 ? 2.38119 -0.64907 0.97061 1.000 50.82095 474 ILE B CA 1
ATOM 2843 C C . ILE B 1 94 ? 1.92488 -1.21713 2.32099 1.000 50.24459 474 ILE B C 1
ATOM 2844 O O . ILE B 1 94 ? 0.86742 -0.87077 2.84550 1.000 50.26845 474 ILE B O 1
ATOM 2860 N N . SER B 1 95 ? 2.75229 -2.09069 2.89328 1.000 52.71106 475 SER B N 1
ATOM 2861 C CA . SER B 1 95 ? 2.42681 -2.68721 4.18669 1.000 53.61119 475 SER B CA 1
ATOM 2862 C C . SER B 1 95 ? 3.14469 -1.94764 5.29958 1.000 56.69222 475 SER B C 1
ATOM 2863 O O . SER B 1 95 ? 4.28576 -1.51562 5.13566 1.000 53.16319 475 SER B O 1
ATOM 2871 N N . ILE B 1 96 ? 2.44656 -1.73733 6.40277 1.000 53.86923 476 ILE B N 1
ATOM 2872 C CA . ILE B 1 96 ? 2.98150 -0.96460 7.50353 1.000 48.50716 476 ILE B CA 1
ATOM 2873 C C . ILE B 1 96 ? 2.77092 -1.72101 8.81874 1.000 55.72546 476 ILE B C 1
ATOM 2874 O O . ILE B 1 96 ? 1.74211 -2.36057 9.01767 1.000 48.99094 476 ILE B O 1
ATOM 2890 N N . LEU B 1 97 ? 3.74821 -1.64533 9.69664 1.000 49.83686 477 LEU B N 1
ATOM 2891 C CA . LEU B 1 97 ? 3.68989 -2.25414 10.99920 1.000 51.11074 477 LEU B CA 1
ATOM 2892 C C . LEU B 1 97 ? 3.58189 -1.09294 11.95023 1.000 52.80813 477 LEU B C 1
ATOM 2893 O O . LEU B 1 97 ? 4.48164 -0.25980 11.99022 1.000 49.55568 477 LEU B O 1
ATOM 2909 N N . PHE B 1 98 ? 2.47860 -1.01616 12.69565 1.000 51.78250 478 PHE B N 1
ATOM 2910 C CA . PHE B 1 98 ? 2.25152 0.14793 13.51148 1.000 52.88499 478 PHE B CA 1
ATOM 2911 C C . PHE B 1 98 ? 1.49274 -0.21343 14.77086 1.000 53.75371 478 PHE B C 1
ATOM 2912 O O . PHE B 1 98 ? 1.07261 -1.35214 14.97916 1.000 51.41243 478 PHE B O 1
ATOM 2929 N N . ILE B 1 99 ? 1.30966 0.80440 15.59921 1.000 51.79782 479 ILE B N 1
ATOM 2930 C CA . ILE B 1 99 ? 0.60556 0.70637 16.85386 1.000 56.02942 479 ILE B CA 1
ATOM 2931 C C . ILE B 1 99 ? -0.66926 1.49587 16.68703 1.000 54.18074 479 ILE B C 1
ATOM 2932 O O . ILE B 1 99 ? -0.63531 2.64627 16.26204 1.000 59.55223 479 ILE B O 1
ATOM 2948 N N . ASP B 1 100 ? -1.79483 0.87721 17.00806 1.000 59.37973 480 ASP B N 1
ATOM 2949 C CA . ASP B 1 100 ? -3.06438 1.53440 16.82864 1.000 58.24239 480 ASP B CA 1
ATOM 2950 C C . ASP B 1 100 ? -3.47264 2.22934 18.11736 1.000 59.41443 480 ASP B C 1
ATOM 2951 O O . ASP B 1 100 ? -2.77901 2.14762 19.13615 1.000 61.76003 480 ASP B O 1
ATOM 2960 N N . SER B 1 101 ? -4.62746 2.91083 18.09797 1.000 65.91454 481 SER B N 1
ATOM 2961 C CA . SER B 1 101 ? -5.04497 3.71023 19.25526 1.000 70.21623 481 SER B CA 1
ATOM 2962 C C . SER B 1 101 ? -5.27319 2.87840 20.49677 1.000 73.19743 481 SER B C 1
ATOM 2963 O O . SER B 1 101 ? -5.26531 3.42298 21.61907 1.000 79.04045 481 SER B O 1
ATOM 2971 N N . ALA B 1 102 ? -5.53175 1.58265 20.33716 1.000 72.23186 482 ALA B N 1
ATOM 2972 C CA . ALA B 1 102 ? -5.74612 0.69541 21.47252 1.000 67.62198 482 ALA B CA 1
ATOM 2973 C C . ALA B 1 102 ? -4.45499 0.05186 21.93369 1.000 66.28570 482 ALA B C 1
ATOM 2974 O O . ALA B 1 102 ? -4.48583 -0.81611 22.79721 1.000 64.43109 482 ALA B O 1
ATOM 2981 N N . ASN B 1 103 ? -3.32406 0.41882 21.32905 1.000 65.71461 483 ASN B N 1
ATOM 2982 C CA . ASN B 1 103 ? -2.02281 -0.16298 21.64599 1.000 70.35960 483 ASN B CA 1
ATOM 2983 C C . ASN B 1 103 ? -1.85879 -1.61311 21.17481 1.000 67.10696 483 ASN B C 1
ATOM 2984 O O . ASN B 1 103 ? -0.97465 -2.32862 21.65501 1.000 62.25604 483 ASN B O 1
ATOM 2995 N N . ASN B 1 104 ? -2.64699 -2.03602 20.19648 1.000 66.87850 484 ASN B N 1
ATOM 2996 C CA . ASN B 1 104 ? -2.35800 -3.26408 19.48199 1.000 65.57793 484 ASN B CA 1
ATOM 2997 C C . ASN B 1 104 ? -1.22944 -3.01323 18.49281 1.000 59.32991 484 ASN B C 1
ATOM 2998 O O . ASN B 1 104 ? -1.11067 -1.93718 17.91531 1.000 59.85278 484 ASN B O 1
ATOM 3009 N N . VAL B 1 105 ? -0.42801 -4.01582 18.25126 1.000 53.73507 485 VAL B N 1
ATOM 3010 C CA . VAL B 1 105 ? 0.50154 -3.92570 17.13311 1.000 56.15273 485 VAL B CA 1
ATOM 3011 C C . VAL B 1 105 ? -0.15881 -4.53807 15.91971 1.000 49.38434 485 VAL B C 1
ATOM 3012 O O . VAL B 1 105 ? -0.73443 -5.62397 16.01010 1.000 55.13706 485 VAL B O 1
ATOM 3025 N N . VAL B 1 106 ? -0.06713 -3.85195 14.78364 1.000 50.50183 486 VAL B N 1
ATOM 3026 C CA . VAL B 1 106 ? -0.73392 -4.26939 13.55791 1.000 51.81244 486 VAL B CA 1
ATOM 3027 C C . VAL B 1 106 ? 0.22095 -4.15411 12.37782 1.000 55.55660 486 VAL B C 1
ATOM 3028 O O . VAL B 1 106 ? 0.92685 -3.14409 12.24728 1.000 54.54766 486 VAL B O 1
ATOM 3041 N N . TYR B 1 107 ? 0.18381 -5.17913 11.51514 1.000 53.91729 487 TYR B N 1
ATOM 3042 C CA . TYR B 1 107 ? 0.79548 -5.26307 10.19576 1.000 56.72650 487 TYR B CA 1
ATOM 3043 C C . TYR B 1 107 ? -0.34688 -5.32618 9.19979 1.000 54.46153 487 TYR B C 1
ATOM 3044 O O . TYR B 1 107 ? -1.10087 -6.30192 9.21234 1.000 52.52547 487 TYR B O 1
ATOM 3062 N N . LYS B 1 108 ? -0.42962 -4.32489 8.32366 1.000 49.43287 488 LYS B N 1
ATOM 3063 C CA . LYS B 1 108 ? -1.59221 -4.04583 7.49148 1.000 61.39138 488 LYS B CA 1
ATOM 3064 C C . LYS B 1 108 ? -1.12331 -3.49070 6.15962 1.000 51.47242 488 LYS B C 1
ATOM 3065 O O . LYS B 1 108 ? -0.26650 -2.61652 6.12247 1.000 49.48339 488 LYS B O 1
ATOM 3084 N N . GLN B 1 109 ? -1.75553 -3.93332 5.10461 1.000 52.69681 489 GLN B N 1
ATOM 3085 C CA . GLN B 1 109 ? -1.57477 -3.30089 3.81392 1.000 54.68149 489 GLN B CA 1
ATOM 3086 C C . GLN B 1 109 ? -2.43717 -2.05926 3.73903 1.000 54.21025 489 GLN B C 1
ATOM 3087 O O . GLN B 1 109 ? -3.66231 -2.12690 3.89981 1.000 50.52249 489 GLN B O 1
ATOM 3101 N N . TYR B 1 110 ? -1.81067 -0.94482 3.48771 1.000 47.93238 490 TYR B N 1
ATOM 3102 C CA . TYR B 1 110 ? -2.51213 0.30702 3.27324 1.000 54.25276 490 TYR B CA 1
ATOM 3103 C C . TYR B 1 110 ? -2.63903 0.51991 1.78724 1.000 50.74082 490 TYR B C 1
ATOM 3104 O O . TYR B 1 110 ? -1.61778 0.46381 1.08818 1.000 48.87460 490 TYR B O 1
ATOM 3122 N N . GLU B 1 111 ? -3.85344 0.77464 1.31375 1.000 50.44438 491 GLU B N 1
ATOM 3123 C CA . GLU B 1 111 ? -4.12419 0.98671 -0.10874 1.000 50.77144 491 GLU B CA 1
ATOM 3124 C C . GLU B 1 111 ? -3.77525 2.38204 -0.48222 1.000 50.88401 491 GLU B C 1
ATOM 3125 O O . GLU B 1 111 ? -3.67941 3.27236 0.36275 1.000 45.58334 491 GLU B O 1
ATOM 3137 N N . ASP B 1 112 ? -3.58342 2.60369 -1.77626 1.000 50.51611 492 ASP B N 1
ATOM 3138 C CA . ASP B 1 112 ? -3.50937 3.96123 -2.34140 1.000 45.34077 492 ASP B CA 1
ATOM 3139 C C . ASP B 1 112 ? -2.41184 4.81170 -1.70462 1.000 45.27104 492 ASP B C 1
ATOM 3140 O O . ASP B 1 112 ? -2.60669 6.00014 -1.41412 1.000 44.39183 492 ASP B O 1
ATOM 3149 N N . MET B 1 113 ? -1.21650 4.23799 -1.61250 1.000 45.59659 493 MET B N 1
ATOM 3150 C CA . MET B 1 113 ? -0.08602 4.88965 -0.96782 1.000 45.17447 493 MET B CA 1
ATOM 3151 C C . MET B 1 113 ? 1.00520 5.35069 -1.92464 1.000 39.59863 493 MET B C 1
ATOM 3152 O O . MET B 1 113 ? 1.73422 6.28869 -1.58670 1.000 45.79582 493 MET B O 1
ATOM 3166 N N . VAL B 1 114 ? 1.13205 4.73406 -3.08889 1.000 43.63816 494 VAL B N 1
ATOM 3167 C CA . VAL B 1 114 ? 2.18648 4.99796 -4.05657 1.000 46.10058 494 VAL B CA 1
ATOM 3168 C C . VAL B 1 114 ? 1.55425 5.31895 -5.41178 1.000 46.49369 494 VAL B C 1
ATOM 3169 O O . VAL B 1 114 ? 0.73866 4.53961 -5.90863 1.000 51.98815 494 VAL B O 1
ATOM 3182 N N . VAL B 1 115 ? 2.02869 6.37291 -6.05751 1.000 45.18856 495 VAL B N 1
ATOM 3183 C CA . VAL B 1 115 ? 1.51725 6.78405 -7.35119 1.000 47.32673 495 VAL B CA 1
ATOM 3184 C C . VAL B 1 115 ? 2.12730 5.90068 -8.39755 1.000 42.90861 495 VAL B C 1
ATOM 3185 O O . VAL B 1 115 ? 3.35184 5.79452 -8.47805 1.000 50.78270 495 VAL B O 1
ATOM 3198 N N . GLU B 1 116 ? 1.29065 5.21470 -9.18192 1.000 52.33222 496 GLU B N 1
ATOM 3199 C CA . GLU B 1 116 ? 1.80568 4.45748 -10.32523 1.000 51.03531 496 GLU B CA 1
ATOM 3200 C C . GLU B 1 116 ? 1.62030 5.16959 -11.66188 1.000 53.47095 496 GLU B C 1
ATOM 3201 O O . GLU B 1 116 ? 2.40288 4.93880 -12.56895 1.000 53.18012 496 GLU B O 1
ATOM 3213 N N . SER B 1 117 ? 0.58902 6.00782 -11.83352 1.000 55.38414 497 SER B N 1
ATOM 3214 C CA . SER B 1 117 ? 0.35826 6.72036 -13.08480 1.000 55.31455 497 SER B CA 1
ATOM 3215 C C . SER B 1 117 ? -0.30704 8.03261 -12.70251 1.000 52.88476 497 SER B C 1
ATOM 3216 O O . SER B 1 117 ? -0.96790 8.14322 -11.66178 1.000 46.03780 497 SER B O 1
ATOM 3224 N N . CYS B 1 118 ? -0.09528 9.03439 -13.55035 1.000 52.97170 498 CYS B N 1
ATOM 3225 C CA . CYS B 1 118 ? -0.52016 10.41829 -13.39620 1.000 53.13969 498 CYS B CA 1
ATOM 3226 C C . CYS B 1 118 ? -1.36728 10.70834 -14.62539 1.000 57.13985 498 CYS B C 1
ATOM 3227 O O . CYS B 1 118 ? -1.13387 10.12728 -15.67597 1.000 53.15730 498 CYS B O 1
ATOM 3234 N N . GLY B 1 119 ? -2.28320 11.67353 -14.52758 1.000 52.55291 499 GLY B N 1
ATOM 3235 C CA . GLY B 1 119 ? -3.11350 12.02491 -15.67126 1.000 58.92758 499 GLY B CA 1
ATOM 3236 C C . GLY B 1 119 ? -3.86414 13.29419 -15.37790 1.000 54.19987 499 GLY B C 1
ATOM 3237 O O . GLY B 1 119 ? -3.93434 13.73875 -14.22698 1.000 44.20696 499 GLY B O 1
ATOM 3241 N N . CYS B 1 120 ? -4.31697 13.94422 -16.43739 1.000 46.82422 500 CYS B N 1
ATOM 3242 C CA . CYS B 1 120 ? -5.02503 15.21247 -16.34678 1.000 50.04802 500 CYS B CA 1
ATOM 3243 C C . CYS B 1 120 ? -6.50546 14.92892 -16.17817 1.000 47.50266 500 CYS B C 1
ATOM 3244 O O . CYS B 1 120 ? -7.05834 14.06972 -16.86764 1.000 49.34749 500 CYS B O 1
ATOM 3251 N N . ARG B 1 121 ? -7.10764 15.53287 -15.15842 1.000 46.88757 501 ARG B N 1
ATOM 3252 C CA . ARG B 1 121 ? -8.49062 15.25324 -14.88804 1.000 47.47514 501 ARG B CA 1
ATOM 3253 C C . ARG B 1 121 ? -9.26131 16.52828 -14.53680 1.000 53.82979 501 ARG B C 1
ATOM 3254 O O . ARG B 1 121 ? -10.51140 16.61680 -14.79047 1.000 50.33741 501 ARG B O 1
ATOM 3276 N N . GLY C 2 3 ? 4.68525 21.16282 -35.11905 1.000 136.57669 25 GLY C N 1
ATOM 3277 C CA . GLY C 2 3 ? 3.84385 20.58343 -36.20298 1.000 132.82871 25 GLY C CA 1
ATOM 3278 C C . GLY C 2 3 ? 2.37857 20.49316 -35.81058 1.000 139.17470 25 GLY C C 1
ATOM 3279 O O . GLY C 2 3 ? 1.52263 20.18632 -36.65473 1.000 137.72750 25 GLY C O 1
ATOM 3283 N N . CYS C 2 4 ? 2.08293 20.75364 -34.52299 1.000 140.87029 26 CYS C N 1
ATOM 3284 C CA . CYS C 2 4 ? 0.70977 20.71267 -33.99847 1.000 125.53918 26 CYS C CA 1
ATOM 3285 C C . CYS C 2 4 ? 0.21045 22.13617 -33.77338 1.000 118.52150 26 CYS C C 1
ATOM 3286 O O . CYS C 2 4 ? 0.51761 22.76629 -32.75492 1.000 109.65853 26 CYS C O 1
ATOM 3293 N N . ASN C 2 5 ? -0.59252 22.62429 -34.71365 1.000 117.82457 27 ASN C N 1
ATOM 3294 C CA . ASN C 2 5 ? -1.15390 23.97035 -34.62756 1.000 112.85044 27 ASN C CA 1
ATOM 3295 C C . ASN C 2 5 ? -2.32920 23.91710 -33.66066 1.000 106.26509 27 ASN C C 1
ATOM 3296 O O . ASN C 2 5 ? -3.46492 23.61558 -34.02509 1.000 103.14087 27 ASN C O 1
ATOM 3307 N N . LYS C 2 6 ? -2.05550 24.22028 -32.40190 1.000 100.74794 28 LYS C N 1
ATOM 3308 C CA . LYS C 2 6 ? -3.10954 24.11379 -31.39719 1.000 103.59623 28 LYS C CA 1
ATOM 3309 C C . LYS C 2 6 ? -4.27623 25.05231 -31.68747 1.000 96.40934 28 LYS C C 1
ATOM 3310 O O . LYS C 2 6 ? -5.42925 24.72311 -31.40623 1.000 87.51974 28 LYS C O 1
ATOM 3329 N N . ALA C 2 7 ? -4.01813 26.20638 -32.26916 1.000 98.62273 29 ALA C N 1
ATOM 3330 C CA . ALA C 2 7 ? -5.13260 27.07735 -32.60416 1.000 106.75260 29 ALA C CA 1
ATOM 3331 C C . ALA C 2 7 ? -5.99536 26.48158 -33.71380 1.000 98.72426 29 ALA C C 1
ATOM 3332 O O . ALA C 2 7 ? -7.22442 26.61875 -33.71169 1.000 99.87197 29 ALA C O 1
ATOM 3339 N N . LEU C 2 8 ? -5.36939 25.84732 -34.68174 1.000 101.38888 30 LEU C N 1
ATOM 3340 C CA . LEU C 2 8 ? -6.12932 25.30606 -35.78973 1.000 101.33011 30 LEU C CA 1
ATOM 3341 C C . LEU C 2 8 ? -6.76103 23.97084 -35.45064 1.000 95.95940 30 LEU C C 1
ATOM 3342 O O . LEU C 2 8 ? -7.79413 23.62214 -36.02048 1.000 98.74520 30 LEU C O 1
ATOM 3358 N N . CYS C 2 9 ? -6.14816 23.20640 -34.55393 1.000 91.08610 31 CYS C N 1
ATOM 3359 C CA . CYS C 2 9 ? -6.45758 21.79413 -34.43057 1.000 88.58890 31 CYS C CA 1
ATOM 3360 C C . CYS C 2 9 ? -7.27762 21.44400 -33.19600 1.000 75.92108 31 CYS C C 1
ATOM 3361 O O . CYS C 2 9 ? -7.83955 20.35073 -33.14500 1.000 77.33954 31 CYS C O 1
ATOM 3368 N N . ALA C 2 10 ? -7.39759 22.33991 -32.22648 1.000 76.63627 32 ALA C N 1
ATOM 3369 C CA . ALA C 2 10 ? -7.89382 21.91695 -30.92343 1.000 73.68387 32 ALA C CA 1
ATOM 3370 C C . ALA C 2 10 ? -9.30402 21.36238 -31.03064 1.000 64.13784 32 ALA C C 1
ATOM 3371 O O . ALA C 2 10 ? -9.62847 20.29677 -30.47655 1.000 68.07099 32 ALA C O 1
ATOM 3378 N N . SER C 2 11 ? -10.15666 22.07588 -31.75237 1.000 65.54253 33 SER C N 1
ATOM 3379 C CA . SER C 2 11 ? -11.5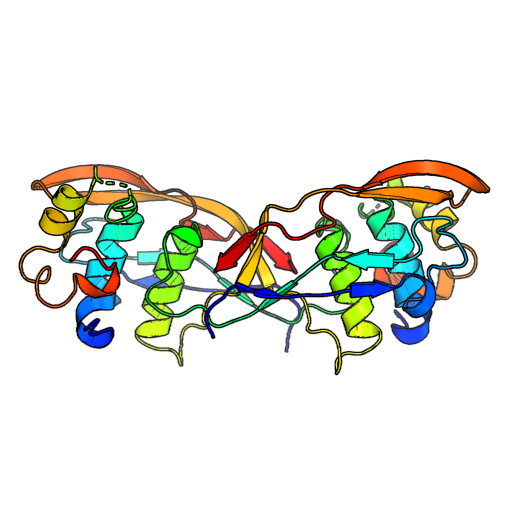4317 21.66662 -31.86841 1.000 66.10912 33 SER C CA 1
ATOM 3380 C C . SER C 2 11 ? -11.64502 20.29228 -32.50680 1.000 69.51153 33 SER C C 1
ATOM 3381 O O . SER C 2 11 ? -12.17607 19.35657 -31.90654 1.000 63.60530 33 SER C O 1
ATOM 3389 N N . ASP C 2 12 ? -11.16558 20.15866 -33.74456 1.000 68.21584 34 ASP C N 1
ATOM 3390 C CA . ASP C 2 12 ? -11.44501 18.92155 -34.45209 1.000 71.87974 34 ASP C CA 1
ATOM 3391 C C . ASP C 2 12 ? -10.70359 17.74849 -33.83971 1.000 69.52764 34 ASP C C 1
ATOM 3392 O O . ASP C 2 12 ? -11.22393 16.63255 -33.84322 1.000 68.71542 34 ASP C O 1
ATOM 3401 N N . VAL C 2 13 ? -9.50797 17.98016 -33.28990 1.000 69.48243 35 VAL C N 1
ATOM 3402 C CA . VAL C 2 13 ? -8.78660 16.91899 -32.58873 1.000 68.80782 35 VAL C CA 1
ATOM 3403 C C . VAL C 2 13 ? -9.54298 16.48222 -31.33522 1.000 67.48243 35 VAL C C 1
ATOM 3404 O O . VAL C 2 13 ? -9.67841 15.28810 -31.05531 1.000 64.60471 35 VAL C O 1
ATOM 3417 N N . SER C 2 14 ? -10.04208 17.43067 -30.55131 1.000 62.68416 36 SER C N 1
ATOM 3418 C CA . SER C 2 14 ? -10.84851 17.03782 -29.40042 1.000 60.31765 36 SER C CA 1
ATOM 3419 C C . SER C 2 14 ? -12.12017 16.29313 -29.80340 1.000 62.24370 36 SER C C 1
ATOM 3420 O O . SER C 2 14 ? -12.51759 15.33391 -29.13478 1.000 62.51203 36 SER C O 1
ATOM 3428 N N . LYS C 2 15 ? -12.75930 16.69978 -30.90110 1.000 58.74970 37 LYS C N 1
ATOM 3429 C CA . LYS C 2 15 ? -13.89686 15.95347 -31.40752 1.000 68.24299 37 LYS C CA 1
ATOM 3430 C C . LYS C 2 15 ? -13.57642 14.47454 -31.57267 1.000 75.08207 37 LYS C C 1
ATOM 3431 O O . LYS C 2 15 ? -14.41443 13.60204 -31.29473 1.000 70.57901 37 LYS C O 1
ATOM 3450 N N . CYS C 2 16 ? -12.41085 14.17146 -32.11531 1.000 70.74052 38 CYS C N 1
ATOM 3451 C CA . CYS C 2 16 ? -12.12870 12.77526 -32.41848 1.000 69.21233 38 CYS C CA 1
ATOM 3452 C C . CYS C 2 16 ? -11.80952 12.00359 -31.15455 1.000 74.64527 38 CYS C C 1
ATOM 3453 O O . CYS C 2 16 ? -12.13452 10.81314 -31.03749 1.000 68.69779 38 CYS C O 1
ATOM 3460 N N . LEU C 2 17 ? -11.20286 12.68068 -30.19521 1.000 64.79408 39 LEU C N 1
ATOM 3461 C CA . LEU C 2 17 ? -10.84764 12.01879 -28.95716 1.000 69.51488 39 LEU C CA 1
ATOM 3462 C C . LEU C 2 17 ? -12.08089 11.58759 -28.17884 1.000 66.03864 39 LEU C C 1
ATOM 3463 O O . LEU C 2 17 ? -12.10613 10.49062 -27.61298 1.000 70.07440 39 LEU C O 1
ATOM 3479 N N . ILE C 2 18 ? -13.12133 12.42418 -28.13949 1.000 65.05801 40 ILE C N 1
ATOM 3480 C CA . ILE C 2 18 ? -14.22717 12.04049 -27.27564 1.000 72.34201 40 ILE C CA 1
ATOM 3481 C C . ILE C 2 18 ? -15.07132 10.99345 -27.96417 1.000 66.47396 40 ILE C C 1
ATOM 3482 O O . ILE C 2 18 ? -15.85808 10.29824 -27.30542 1.000 72.92188 40 ILE C O 1
ATOM 3498 N N . GLN C 2 19 ? -14.92077 10.87225 -29.28605 1.000 69.51606 41 GLN C N 1
ATOM 3499 C CA . GLN C 2 19 ? -15.42960 9.73839 -30.03520 1.000 79.00057 41 GLN C CA 1
ATOM 3500 C C . GLN C 2 19 ? -14.56066 8.49977 -29.85220 1.000 89.67034 41 GLN C C 1
ATOM 3501 O O . GLN C 2 19 ? -14.79593 7.50588 -30.55043 1.000 82.83207 41 GLN C O 1
ATOM 3515 N N . GLU C 2 20 ? -13.54213 8.56392 -28.97228 1.000 84.77040 42 GLU C N 1
ATOM 3516 C CA . GLU C 2 20 ? -12.65876 7.42945 -28.68684 1.000 94.04351 42 GLU C CA 1
ATOM 3517 C C . GLU C 2 20 ? -11.86253 7.03035 -29.93260 1.000 92.66069 42 GLU C C 1
ATOM 3518 O O . GLU C 2 20 ? -11.61064 5.85558 -30.20421 1.000 91.34456 42 GLU C O 1
ATOM 3530 N N . LEU C 2 21 ? -11.47722 8.02610 -30.71111 1.000 90.67498 43 LEU C N 1
ATOM 3531 C CA . LEU C 2 21 ? -10.65447 7.82782 -31.88975 1.000 91.77701 43 LEU C CA 1
ATOM 3532 C C . LEU C 2 21 ? -9.31470 8.49399 -31.62898 1.000 95.11677 43 LEU C C 1
ATOM 3533 O O . LEU C 2 21 ? -9.18158 9.33083 -30.72967 1.000 88.40327 43 LEU C O 1
ATOM 3549 N N . CYS C 2 22 ? -8.32201 8.11338 -32.42678 1.000 98.06469 44 CYS C N 1
ATOM 3550 C CA . CYS C 2 22 ? -6.96558 8.64658 -32.28877 1.000 104.36736 44 CYS C CA 1
ATOM 3551 C C . CYS C 2 22 ? -6.39573 8.35322 -30.90675 1.000 104.56989 44 CYS C C 1
ATOM 3552 O O . CYS C 2 22 ? -5.73706 9.19700 -30.29937 1.000 108.75802 44 CYS C O 1
ATOM 3559 N N . GLN C 2 23 ? -6.66171 7.15432 -30.39799 1.000 116.16194 45 GLN C N 1
ATOM 3560 C CA . GLN C 2 23 ? -6.20821 6.75766 -29.07691 1.000 118.50936 45 GLN C CA 1
ATOM 3561 C C . GLN C 2 23 ? -5.38168 5.47962 -29.07042 1.000 131.32171 45 GLN C C 1
ATOM 3562 O O . GLN C 2 23 ? -4.68732 5.22550 -28.08176 1.000 131.07971 45 GLN C O 1
ATOM 3576 N N . CYS C 2 24 ? -5.43760 4.67098 -30.12660 1.000 164.21234 46 CYS C N 1
ATOM 3577 C CA . CYS C 2 24 ? -4.57468 3.49979 -30.21801 1.000 171.17670 46 CYS C CA 1
ATOM 3578 C C . CYS C 2 24 ? -3.13704 3.92209 -30.50647 1.000 169.66448 46 CYS C C 1
ATOM 3579 O O . CYS C 2 24 ? -2.87844 4.81908 -31.31794 1.000 162.35932 46 CYS C O 1
ATOM 3586 N N . ARG C 2 25 ? -2.20518 3.27268 -29.84060 1.000 168.85936 47 ARG C N 1
ATOM 3587 C CA . ARG C 2 25 ? -0.81730 3.63662 -30.03834 1.000 170.35335 47 ARG C CA 1
ATOM 3588 C C . ARG C 2 25 ? -0.26034 2.93519 -31.27238 1.000 176.27902 47 ARG C C 1
ATOM 3589 O O . ARG C 2 25 ? -0.67319 1.81555 -31.59987 1.000 171.40857 47 ARG C O 1
ATOM 3610 N N . PRO C 2 26 ? 0.68772 3.58907 -31.99585 1.000 171.07855 48 PRO C N 1
ATOM 3611 C CA . PRO C 2 26 ? 1.32231 2.95806 -33.15035 1.000 175.02357 48 PRO C CA 1
ATOM 3612 C C . PRO C 2 26 ? 2.48918 2.02222 -32.82183 1.000 170.58392 48 PRO C C 1
ATOM 3613 O O . PRO C 2 26 ? 3.54710 2.02876 -33.44995 1.000 161.30930 48 PRO C O 1
ATOM 3624 N N . GLY C 2 27 ? 2.26226 1.15156 -31.82346 1.000 175.00160 49 GLY C N 1
ATOM 3625 C CA . GLY C 2 27 ? 3.28540 0.20784 -31.40492 1.000 164.00854 49 GLY C CA 1
ATOM 3626 C C . GLY C 2 27 ? 2.78407 -1.21317 -31.27872 1.000 155.22150 49 GLY C C 1
ATOM 3627 O O . GLY C 2 27 ? 1.99284 -1.49642 -30.38368 1.000 151.50420 49 GLY C O 1
ATOM 3631 N N . CYS C 2 31 ? -0.66004 -1.05926 -35.71657 1.000 172.39150 53 CYS C N 1
ATOM 3632 C CA . CYS C 2 31 ? -1.55578 0.03148 -35.35110 1.000 186.69127 53 CYS C CA 1
ATOM 3633 C C . CYS C 2 31 ? -2.97027 -0.25847 -35.82655 1.000 178.93080 53 CYS C C 1
ATOM 3634 O O . CYS C 2 31 ? -3.14977 -0.79669 -36.91649 1.00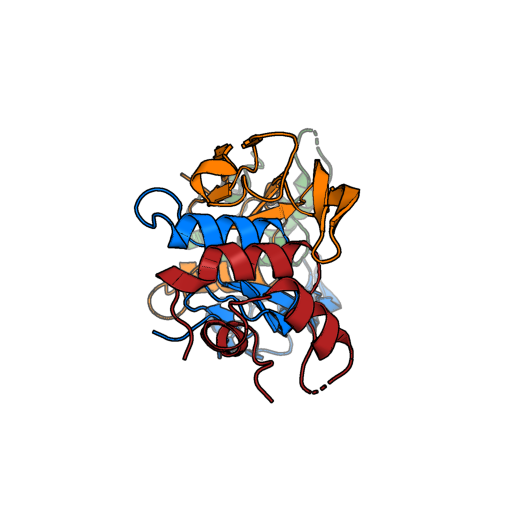0 181.29770 53 CYS C O 1
ATOM 3641 N N . SER C 2 32 ? -3.97090 0.11137 -35.02259 1.000 152.77344 54 SER C N 1
ATOM 3642 C CA . SER C 2 32 ? -5.35605 -0.21958 -35.33912 1.000 148.69942 54 SER C CA 1
ATOM 3643 C C . SER C 2 32 ? -6.11675 0.99551 -35.86320 1.000 154.21030 54 SER C C 1
ATOM 3644 O O . SER C 2 32 ? -6.47743 1.04842 -37.04489 1.000 148.65139 54 SER C O 1
ATOM 3652 N N . CYS C 2 33 ? -6.35389 1.97907 -34.99529 1.000 162.96736 55 CYS C N 1
ATOM 3653 C CA . CYS C 2 33 ? -7.13278 3.17101 -35.31809 1.000 156.38840 55 CYS C CA 1
ATOM 3654 C C . CYS C 2 33 ? -6.37749 4.18082 -36.18978 1.000 151.30533 55 CYS C C 1
ATOM 3655 O O . CYS C 2 33 ? -6.90641 5.26634 -36.44633 1.000 143.00069 55 CYS C O 1
ATOM 3662 N N . CYS C 2 34 ? -5.16324 3.86159 -36.64994 1.000 165.37292 56 CYS C N 1
ATOM 3663 C CA . CYS C 2 34 ? -4.37776 4.82602 -37.42043 1.000 163.25717 56 CYS C CA 1
ATOM 3664 C C . CYS C 2 34 ? -5.19122 5.44489 -38.54834 1.000 147.02979 56 CYS C C 1
ATOM 3665 O O . CYS C 2 34 ? -4.89953 6.55897 -39.00571 1.000 140.43859 56 CYS C O 1
ATOM 3672 N N . LYS C 2 35 ? -6.21545 4.73895 -39.00218 1.000 140.85160 57 LYS C N 1
ATOM 3673 C CA . LYS C 2 35 ? -6.98102 5.13653 -40.16751 1.000 133.09360 57 LYS C CA 1
ATOM 3674 C C . LYS C 2 35 ? -8.30699 5.77576 -39.80199 1.000 130.30119 57 LYS C C 1
ATOM 3675 O O . LYS C 2 35 ? -8.66300 6.80167 -40.38552 1.000 126.11177 57 LYS C O 1
ATOM 3694 N N . GLU C 2 36 ? -9.05288 5.18812 -38.85516 1.000 127.00329 58 GLU C N 1
ATOM 3695 C CA . GLU C 2 36 ? -10.28010 5.82174 -38.37942 1.000 119.90280 58 GLU C CA 1
ATOM 3696 C C . GLU C 2 36 ? -10.00011 7.21082 -37.82293 1.000 120.43048 58 GLU C C 1
ATOM 3697 O O . GLU C 2 36 ? -10.88402 8.07704 -37.81954 1.000 113.64120 58 GLU C O 1
ATOM 3709 N N . CYS C 2 37 ? -8.78407 7.43247 -37.32790 1.000 121.73797 59 CYS C N 1
ATOM 3710 C CA . CYS C 2 37 ? -8.38358 8.76815 -36.90329 1.000 110.04882 59 CYS C CA 1
ATOM 3711 C C . CYS C 2 37 ? -8.29012 9.71717 -38.09418 1.000 107.69284 59 CYS C C 1
ATOM 3712 O O . CYS C 2 37 ? -8.81574 10.83464 -38.06269 1.000 100.83147 59 CYS C O 1
ATOM 3719 N N . MET C 2 38 ? -7.62027 9.29119 -39.16001 1.000 120.87619 60 MET C N 1
ATOM 3720 C CA . MET C 2 38 ? -7.48822 10.15740 -40.32368 1.000 119.50893 60 MET C CA 1
ATOM 3721 C C . MET C 2 38 ? -8.85379 10.48587 -40.92567 1.000 113.09908 60 MET C C 1
ATOM 3722 O O . MET C 2 38 ? -9.08706 11.61129 -41.38998 1.000 106.23552 60 MET C O 1
ATOM 3736 N N . LEU C 2 39 ? -9.77183 9.51712 -40.91579 1.000 112.85235 61 LEU C N 1
ATOM 3737 C CA . LEU C 2 39 ? -11.13080 9.76509 -41.39050 1.000 113.17857 61 LEU C CA 1
ATOM 3738 C C . LEU C 2 39 ? -11.80216 10.87550 -40.58775 1.000 110.04794 61 LEU C C 1
ATOM 3739 O O . LEU C 2 39 ? -12.48077 11.74555 -41.14891 1.000 98.97527 61 LEU C O 1
ATOM 3755 N N . CYS C 2 40 ? -11.63287 10.85514 -39.27196 1.000 101.07131 62 CYS C N 1
ATOM 3756 C CA . CYS C 2 40 ? -12.28640 11.84698 -38.42864 1.000 98.15295 62 CYS C CA 1
ATOM 3757 C C . CYS C 2 40 ? -11.68683 13.23562 -38.61503 1.000 96.01093 62 CYS C C 1
ATOM 3758 O O . CYS C 2 40 ? -12.40994 14.23848 -38.53566 1.000 94.75365 62 CYS C O 1
ATOM 3765 N N . LEU C 2 41 ? -10.38467 13.31877 -38.88193 1.000 98.92676 63 LEU C N 1
ATOM 3766 C CA . LEU C 2 41 ? -9.75541 14.62053 -39.04233 1.000 93.21711 63 LEU C CA 1
ATOM 3767 C C . LEU C 2 41 ? -9.95794 15.19137 -40.43310 1.000 105.14237 63 LEU C C 1
ATOM 3768 O O . LEU C 2 41 ? -9.91258 16.41227 -40.59735 1.000 110.90373 63 LEU C O 1
ATOM 3784 N N . GLY C 2 42 ? -10.14955 14.34267 -41.43609 1.000 111.51873 64 GLY C N 1
ATOM 3785 C CA . GLY C 2 42 ? -10.43700 14.85264 -42.76886 1.000 116.32151 64 GLY C CA 1
ATOM 3786 C C . GLY C 2 42 ? -9.31359 15.71975 -43.30418 1.000 114.89103 64 GLY C C 1
ATOM 3787 O O . GLY C 2 42 ? -8.13968 15.32732 -43.29185 1.000 112.45689 64 GLY C O 1
ATOM 3791 N N . ALA C 2 43 ? -9.67907 16.91760 -43.78803 1.000 117.99398 65 ALA C N 1
ATOM 3792 C CA . ALA C 2 43 ? -8.71409 17.77972 -44.47181 1.000 124.18445 65 ALA C CA 1
ATOM 3793 C C . ALA C 2 43 ? -7.58089 18.18389 -43.54294 1.000 130.11033 65 ALA C C 1
ATOM 3794 O O . ALA C 2 43 ? -6.46577 18.47970 -44.00268 1.000 126.73925 65 ALA C O 1
ATOM 3801 N N . LEU C 2 44 ? -7.84849 18.18394 -42.23982 1.000 113.05560 66 LEU C N 1
ATOM 3802 C CA . LEU C 2 44 ? -6.90758 18.61096 -41.21294 1.000 113.27154 66 LEU C CA 1
ATOM 3803 C C . LEU C 2 44 ? -5.99268 17.48739 -40.73927 1.000 111.49805 66 LEU C C 1
ATOM 3804 O O . LEU C 2 44 ? -5.24021 17.67352 -39.77451 1.000 110.16915 66 LEU C O 1
ATOM 3820 N N . TRP C 2 45 ? -6.03757 16.33000 -41.38911 1.000 112.74950 67 TRP C N 1
ATOM 3821 C CA . TRP C 2 45 ? -5.06269 15.29680 -41.07968 1.000 115.67062 67 TRP C CA 1
ATOM 3822 C C . TRP C 2 45 ? -3.64840 15.79444 -41.31614 1.000 120.45183 67 TRP C C 1
ATOM 3823 O O . TRP C 2 45 ? -2.75435 15.54494 -40.50051 1.000 119.83540 67 TRP C O 1
ATOM 3844 N N . ASP C 2 46 ? -3.42419 16.48202 -42.44160 1.000 125.62007 68 ASP C N 1
ATOM 3845 C CA . ASP C 2 46 ? -2.12161 17.08547 -42.71298 1.000 131.33479 68 ASP C CA 1
ATOM 3846 C C . ASP C 2 46 ? -1.69070 17.98941 -41.56004 1.000 125.53585 68 ASP C C 1
ATOM 3847 O O . ASP C 2 46 ? -0.66275 17.75281 -40.91452 1.000 116.84179 68 ASP C O 1
ATOM 3856 N N . GLU C 2 47 ? -2.50530 19.00468 -41.25554 1.000 119.81704 69 GLU C N 1
ATOM 3857 C CA . GLU C 2 47 ? -2.13618 20.08302 -40.34568 1.000 117.70052 69 GLU C CA 1
ATOM 3858 C C . GLU C 2 47 ? -2.20612 19.68175 -38.87574 1.000 113.90347 69 GLU C C 1
ATOM 3859 O O . GLU C 2 47 ? -1.71982 20.43349 -38.01576 1.000 103.08695 69 GLU C O 1
ATOM 3871 N N . CYS C 2 48 ? -2.76527 18.50517 -38.57167 1.000 109.57916 70 CYS C N 1
ATOM 3872 C CA . CYS C 2 48 ? -3.03591 18.13175 -37.19453 1.000 107.44994 70 CYS C CA 1
ATOM 3873 C C . CYS C 2 48 ? -2.59843 16.73105 -36.81655 1.000 104.53193 70 CYS C C 1
ATOM 3874 O O . CYS C 2 48 ? -2.81452 16.33682 -35.66690 1.000 90.50960 70 CYS C O 1
ATOM 3881 N N . CYS C 2 49 ? -1.99985 15.96944 -37.73478 1.000 106.22201 71 CYS C N 1
ATOM 3882 C CA . CYS C 2 49 ? -1.53935 14.63605 -37.37688 1.000 107.92106 71 CYS C CA 1
ATOM 3883 C C . CYS C 2 49 ? -0.53773 14.69372 -36.23274 1.000 109.78039 71 CYS C C 1
ATOM 3884 O O . CYS C 2 49 ? -0.51471 13.79133 -35.38869 1.000 110.41538 71 CYS C O 1
ATOM 3891 N N . ASP C 2 50 ? 0.29057 15.74839 -36.18471 1.000 117.68122 72 ASP C N 1
ATOM 3892 C CA . ASP C 2 50 ? 1.31488 15.83378 -35.14784 1.000 122.24511 72 ASP C CA 1
ATOM 3893 C C . ASP C 2 50 ? 0.67738 15.99728 -33.78340 1.000 120.83011 72 ASP C C 1
ATOM 3894 O O . ASP C 2 50 ? 1.25117 15.57979 -32.77031 1.000 123.94013 72 ASP C O 1
ATOM 3903 N N . CYS C 2 51 ? -0.51877 16.57975 -33.73994 1.000 106.31959 73 CYS C N 1
ATOM 3904 C CA . CYS C 2 51 ? -1.19769 16.73884 -32.46768 1.000 97.92776 73 CYS C CA 1
ATOM 3905 C C . CYS C 2 51 ? -1.43922 15.40908 -31.78808 1.000 98.08595 73 CYS C C 1
ATOM 3906 O O . CYS C 2 51 ? -1.58957 15.36109 -30.56694 1.000 95.09852 73 CYS C O 1
ATOM 3913 N N . VAL C 2 52 ? -1.49144 14.32870 -32.54850 1.000 104.81845 74 VAL C N 1
ATOM 3914 C CA . VAL C 2 52 ? -1.57060 12.99641 -31.97822 1.000 107.94675 74 VAL C CA 1
ATOM 3915 C C . VAL C 2 52 ? -0.40714 12.12388 -32.42492 1.000 117.80104 74 VAL C C 1
ATOM 3916 O O . VAL C 2 52 ? -0.41368 10.92075 -32.17839 1.000 112.40533 74 VAL C O 1
ATOM 3929 N N . GLY C 2 53 ? 0.58108 12.70802 -33.10637 1.000 136.48236 75 GLY C N 1
ATOM 3930 C CA . GLY C 2 53 ? 1.77247 11.98725 -33.50763 1.000 142.01923 75 GLY C CA 1
ATOM 3931 C C . GLY C 2 53 ? 1.56738 10.91130 -34.54676 1.000 145.26559 75 GLY C C 1
ATOM 3932 O O . GLY C 2 53 ? 2.51339 10.17753 -34.84965 1.000 156.39173 75 GLY C O 1
ATOM 3936 N N . MET C 2 54 ? 0.37143 10.80064 -35.11926 1.000 119.34102 76 MET C N 1
ATOM 3937 C CA . MET C 2 54 ? 0.08297 9.76821 -36.11040 1.000 118.89360 76 MET C CA 1
ATOM 3938 C C . MET C 2 54 ? 0.66960 10.14101 -37.47658 1.000 123.28497 76 MET C C 1
ATOM 3939 O O . MET C 2 54 ? -0.04289 10.33618 -38.45858 1.000 126.70123 76 MET C O 1
ATOM 3953 N N . CYS C 2 55 ? 2.00374 10.21555 -37.52919 1.000 142.85781 77 CYS C N 1
ATOM 3954 C CA . CYS C 2 55 ? 2.71669 10.51416 -38.77121 1.000 149.47099 77 CYS C CA 1
ATOM 3955 C C . CYS C 2 55 ? 4.22296 10.59718 -38.55038 1.000 157.16362 77 CYS C C 1
ATOM 3956 O O . CYS C 2 55 ? 4.78193 9.84603 -37.75527 1.000 159.10002 77 CYS C O 1
ATOM 3963 N N . GLY D 2 3 ? -11.80243 25.77871 16.95592 1.000 109.82973 25 GLY D N 1
ATOM 3964 C CA . GLY D 2 3 ? -11.42353 25.70203 15.51947 1.000 94.86505 25 GLY D CA 1
ATOM 3965 C C . GLY D 2 3 ? -10.54931 24.49012 15.25129 1.000 103.53150 25 GLY D C 1
ATOM 3966 O O . GLY D 2 3 ? -10.71507 23.42992 15.86991 1.000 98.12175 25 GLY D O 1
ATOM 3970 N N . CYS D 2 4 ? -9.62339 24.63030 14.30107 1.000 88.06082 26 CYS D N 1
ATOM 3971 C CA . CYS D 2 4 ? -8.72204 23.53791 13.92084 1.000 89.33777 26 CYS D CA 1
ATOM 3972 C C . CYS D 2 4 ? -7.32163 24.14430 13.80302 1.000 81.23723 26 CYS D C 1
ATOM 3973 O O . CYS D 2 4 ? -6.95968 24.75709 12.78897 1.000 80.13286 26 CYS D O 1
ATOM 3980 N N . ASN D 2 5 ? -6.53633 24.00263 14.86180 1.000 76.42341 27 ASN D N 1
ATOM 3981 C CA . ASN D 2 5 ? -5.11546 24.38055 14.82000 1.000 70.73971 27 ASN D CA 1
ATOM 3982 C C . ASN D 2 5 ? -4.35031 23.46299 13.84897 1.000 56.22565 27 ASN D C 1
ATOM 3983 O O . ASN D 2 5 ? -4.02308 22.31368 14.16200 1.000 59.79671 27 ASN D O 1
ATOM 3994 N N . LYS D 2 6 ? -3.98709 23.97372 12.66729 1.000 55.56403 28 LYS D N 1
ATOM 3995 C CA . LYS D 2 6 ? -3.30055 23.11571 11.69832 1.000 57.00363 28 LYS D CA 1
ATOM 3996 C C . LYS D 2 6 ? -1.94819 22.67713 12.20239 1.000 54.62577 28 LYS D C 1
ATOM 3997 O O . LYS D 2 6 ? -1.49370 21.55765 11.92132 1.000 51.53159 28 LYS D O 1
ATOM 4016 N N . ALA D 2 7 ? -1.24199 23.56890 12.86588 1.000 60.58384 29 ALA D N 1
ATOM 4017 C CA . ALA D 2 7 ? 0.07187 23.16471 13.34921 1.000 62.42993 29 ALA D CA 1
ATOM 4018 C C . ALA D 2 7 ? -0.07729 22.06393 14.38101 1.000 56.12295 29 ALA D C 1
ATOM 4019 O O . ALA D 2 7 ? 0.60193 21.04582 14.29913 1.000 54.11415 29 ALA D O 1
ATOM 4026 N N . LEU D 2 8 ? -1.02455 22.21193 15.30403 1.000 53.01333 30 LEU D N 1
ATOM 4027 C CA . LEU D 2 8 ? -1.16000 21.24929 16.40192 1.000 53.98342 30 LEU D CA 1
ATOM 4028 C C . LEU D 2 8 ? -1.76219 19.92496 15.94597 1.000 54.43789 30 LEU D C 1
ATOM 4029 O O . LEU D 2 8 ? -1.41632 18.87173 16.48103 1.000 59.61769 30 LEU D O 1
ATOM 4045 N N . CYS D 2 9 ? -2.60356 19.96016 14.92180 1.000 56.74760 31 CYS D N 1
ATOM 4046 C CA . CYS D 2 9 ? -3.48677 18.85045 14.61458 1.000 54.44553 31 CYS D CA 1
ATOM 4047 C C . CYS D 2 9 ? -3.13204 18.04672 13.37067 1.000 52.63948 31 CYS D C 1
ATOM 4048 O O . CYS D 2 9 ? -3.59492 16.91542 13.26075 1.000 50.65626 31 CYS D O 1
ATOM 4055 N N . ALA D 2 10 ? -2.39139 18.60282 12.41458 1.000 47.14229 32 ALA D N 1
ATOM 4056 C CA . ALA D 2 10 ? -2.26433 17.98147 11.09696 1.000 48.87655 32 ALA D CA 1
ATOM 4057 C C . ALA D 2 10 ? -1.71205 16.56534 11.15765 1.000 44.57382 32 ALA D C 1
ATOM 4058 O O . ALA D 2 10 ? -2.22900 15.64112 10.49270 1.000 48.26579 32 ALA D O 1
ATOM 4065 N N . SER D 2 11 ? -0.67605 16.34218 11.92359 1.000 42.72665 33 SER D N 1
ATOM 4066 C CA . SER D 2 11 ? -0.10664 15.01988 11.94883 1.000 40.66650 33 SER D CA 1
ATOM 4067 C C . SER D 2 11 ? -1.03481 14.01699 12.61728 1.000 49.81998 33 SER D C 1
ATOM 4068 O O . SER D 2 11 ? -1.18579 12.87822 12.14321 1.000 47.97405 33 SER D O 1
ATOM 4076 N N . ASP D 2 12 ? -1.57824 14.35362 13.76218 1.000 49.00868 34 ASP D N 1
ATOM 4077 C CA . ASP D 2 12 ? -2.40262 13.34826 14.43975 1.000 50.65667 34 ASP D CA 1
ATOM 4078 C C . ASP D 2 12 ? -3.72247 13.09481 13.70797 1.000 50.85610 34 ASP D C 1
ATOM 4079 O O . ASP D 2 12 ? -4.15830 11.94159 13.60551 1.000 53.46833 34 ASP D O 1
ATOM 4088 N N . VAL D 2 13 ? -4.33118 14.11956 13.13416 1.000 48.05406 35 VAL D N 1
ATOM 4089 C CA . VAL D 2 13 ? -5.56086 13.91273 12.37776 1.000 51.67078 35 VAL D CA 1
ATOM 4090 C C . VAL D 2 13 ? -5.27703 13.06656 11.13170 1.000 53.89028 35 VAL D C 1
ATOM 4091 O O . VAL D 2 13 ? -6.02615 12.12232 10.82286 1.000 48.24922 35 VAL D O 1
ATOM 4104 N N . SER D 2 14 ? -4.21349 13.39837 10.39438 1.000 47.64430 36 SER D N 1
ATOM 4105 C CA . SER D 2 14 ? -3.78234 12.56815 9.24949 1.000 45.22694 36 SER D CA 1
ATOM 4106 C C . SER D 2 14 ? -3.56101 11.11888 9.63700 1.000 41.85580 36 SER D C 1
ATOM 4107 O O . SER D 2 14 ? -4.02788 10.21688 8.93611 1.000 52.35871 36 SER D O 1
ATOM 4115 N N . LYS D 2 15 ? -2.91865 10.86512 10.77089 1.000 42.68952 37 LYS D N 1
ATOM 4116 C CA . LYS D 2 15 ? -2.80224 9.51225 11.27137 1.000 44.99445 37 LYS D CA 1
ATOM 4117 C C . LYS D 2 15 ? -4.15050 8.81352 11.30975 1.000 57.63864 37 LYS D C 1
ATOM 4118 O O . LYS D 2 15 ? -4.28427 7.64813 10.89871 1.000 49.66291 37 LYS D O 1
ATOM 4137 N N . CYS D 2 16 ? -5.15138 9.49327 11.86052 1.000 52.74866 38 CYS D N 1
ATOM 4138 C CA . CYS D 2 16 ? -6.46044 8.87627 12.04288 1.000 57.23372 38 CYS D CA 1
ATOM 4139 C C . CYS D 2 16 ? -7.13678 8.64835 10.70674 1.000 58.10721 38 CYS D C 1
ATOM 4140 O O . CYS D 2 16 ? -7.78259 7.61289 10.50551 1.000 55.50522 38 CYS D O 1
ATOM 4147 N N . LEU D 2 17 ? -7.01612 9.61563 9.80768 1.000 50.89121 39 LEU D N 1
ATOM 4148 C CA . LEU D 2 17 ? -7.57710 9.43618 8.48181 1.000 56.16014 39 LEU D CA 1
ATOM 4149 C C . LEU D 2 17 ? -6.99418 8.22382 7.76403 1.000 57.05525 39 LEU D C 1
ATOM 4150 O O . LEU D 2 17 ? -7.74871 7.47348 7.13519 1.000 52.09167 39 LEU D O 1
ATOM 4166 N N . ILE D 2 18 ? -5.65752 8.03344 7.77877 1.000 49.85120 40 ILE D N 1
ATOM 4167 C CA . ILE D 2 18 ? -5.18231 6.96828 6.87730 1.000 55.06714 40 ILE D CA 1
ATOM 4168 C C . ILE D 2 18 ? -5.49369 5.61000 7.48918 1.000 59.69449 40 ILE D C 1
ATOM 4169 O O . ILE D 2 18 ? -5.56147 4.57873 6.77880 1.000 62.77474 40 ILE D O 1
ATOM 4185 N N . GLN D 2 19 ? -5.71870 5.59160 8.81860 1.000 53.53365 41 GLN D N 1
ATOM 4186 C CA . GLN D 2 19 ? -6.25107 4.38165 9.42643 1.000 65.35445 41 GLN D CA 1
ATOM 4187 C C . GLN D 2 19 ? -7.70326 4.24554 9.15724 1.000 68.99676 41 GLN D C 1
ATOM 4188 O O . GLN D 2 19 ? -8.28865 3.40556 9.81557 1.000 65.37472 41 GLN D O 1
ATOM 4202 N N . GLU D 2 20 ? -8.30387 5.02457 8.24828 1.000 65.66862 42 GLU D N 1
ATOM 4203 C CA . GLU D 2 20 ? -9.70764 4.87589 7.86512 1.000 74.73904 42 GLU D CA 1
ATOM 4204 C C . GLU D 2 20 ? -10.63040 5.20534 9.02711 1.000 71.25541 42 GLU D C 1
ATOM 4205 O O . GLU D 2 20 ? -11.74552 4.70421 9.13081 1.000 79.41139 42 GLU D O 1
ATOM 4217 N N . LEU D 2 21 ? -10.17970 6.01393 9.95213 1.000 73.53557 43 LEU D N 1
ATOM 4218 C CA . LEU D 2 21 ? -11.07621 6.47476 10.99474 1.000 76.17307 43 LEU D CA 1
ATOM 4219 C C . LEU D 2 21 ? -11.42880 7.92911 10.70674 1.000 79.91527 43 LEU D C 1
ATOM 4220 O O . LEU D 2 21 ? -10.74684 8.60574 9.93378 1.000 79.64772 43 LEU D O 1
ATOM 4236 N N . CYS D 2 22 ? -12.45729 8.42913 11.38904 1.000 77.62850 44 CYS D N 1
ATOM 4237 C CA . CYS D 2 22 ? -12.88079 9.83150 11.30261 1.000 77.66551 44 CYS D CA 1
ATOM 4238 C C . CYS D 2 22 ? -13.42482 10.18319 9.92398 1.000 85.94897 44 CYS D C 1
ATOM 4239 O O . CYS D 2 22 ? -13.38764 11.35018 9.51705 1.000 76.00444 44 CYS D O 1
ATOM 4246 N N . GLN D 2 23 ? -13.91119 9.18999 9.18211 1.000 87.09329 45 GLN D N 1
ATOM 4247 C CA . GLN D 2 23 ? -14.42239 9.41470 7.84015 1.000 85.85757 45 GLN D CA 1
ATOM 4248 C C . GLN D 2 23 ? -15.92696 9.16455 7.74966 1.000 93.93599 45 GLN D C 1
ATOM 4249 O O . GLN D 2 23 ? -16.42332 8.75041 6.70024 1.000 100.93361 45 GLN D O 1
ATOM 4263 N N . CYS D 2 24 ? -16.66763 9.41322 8.83188 1.000 93.62721 46 CYS D N 1
ATOM 4264 C CA . CYS D 2 24 ? -18.13651 9.41696 8.82130 1.000 103.18401 46 CYS D CA 1
ATOM 4265 C C . CYS D 2 24 ? -18.63099 10.82690 9.15694 1.000 112.21957 46 CYS D C 1
ATOM 4266 O O . CYS D 2 24 ? -17.83880 11.76093 9.28044 1.000 106.64762 46 CYS D O 1
ATOM 4273 N N . ARG D 2 25 ? -19.95343 10.97589 9.33571 1.000 129.26965 47 ARG D N 1
ATOM 4274 C CA . ARG D 2 25 ? -20.54037 12.26304 9.66628 1.000 127.12687 47 ARG D CA 1
ATOM 4275 C C . ARG D 2 25 ? -21.78100 12.13749 10.53633 1.000 136.40148 47 ARG D C 1
ATOM 4276 O O . ARG D 2 25 ? -22.54477 11.16819 10.38831 1.000 142.58449 47 ARG D O 1
ATOM 4297 N N . PRO D 2 26 ? -22.00868 13.08679 11.46031 1.000 143.43374 48 PRO D N 1
ATOM 4298 C CA . PRO D 2 26 ? -23.28413 13.08370 12.19926 1.000 128.33485 48 PRO D CA 1
ATOM 4299 C C . PRO D 2 26 ? -24.49433 13.46030 11.34381 1.000 119.54823 48 PRO D C 1
ATOM 4300 O O . PRO D 2 26 ? -25.60538 13.12060 11.76867 1.000 130.55613 48 PRO D O 1
ATOM 4311 N N . CYS D 2 31 ? -24.16819 8.87290 14.58900 1.000 141.84693 53 CYS D N 1
ATOM 4312 C CA . CYS D 2 31 ? -22.78313 8.93937 14.13605 1.000 134.45408 53 CYS D CA 1
ATOM 4313 C C . CYS D 2 31 ? -21.91716 7.75980 14.57489 1.000 128.82191 53 CYS D C 1
ATOM 4314 O O . CYS D 2 31 ? -21.40534 7.73695 15.69203 1.000 122.78374 53 CYS D O 1
ATOM 4321 N N . SER D 2 32 ? -21.71982 6.79889 13.67443 1.000 139.34215 54 SER D N 1
ATOM 4322 C CA . SER D 2 32 ? -21.20704 5.49474 14.08574 1.000 146.90475 54 SER D CA 1
ATOM 4323 C C . SER D 2 32 ? -19.74281 5.57968 14.48052 1.000 130.51472 54 SER D C 1
ATOM 4324 O O . SER D 2 32 ? -19.37660 5.31793 15.63417 1.000 128.87378 54 SER D O 1
ATOM 4332 N N . CYS D 2 33 ? -18.88674 5.95978 13.52790 1.000 114.37268 55 CYS D N 1
ATOM 4333 C CA . CYS D 2 33 ? -17.44733 5.95583 13.75371 1.000 107.98365 55 CYS D CA 1
ATOM 4334 C C . CYS D 2 33 ? -16.99638 7.02927 14.7336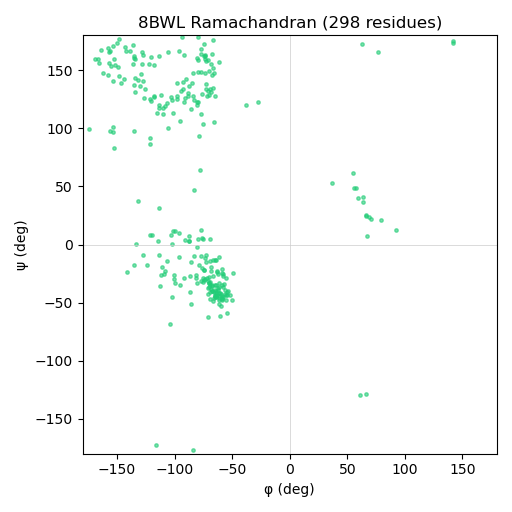0 1.000 102.29887 55 CYS D C 1
ATOM 4335 O O . CYS D 2 33 ? -15.78363 7.16426 14.93737 1.000 90.86337 55 CYS D O 1
ATOM 4342 N N . CYS D 2 34 ? -17.92756 7.77367 15.34067 1.000 110.17761 56 CYS D N 1
ATOM 4343 C CA . CYS D 2 34 ? -17.55599 8.89813 16.19715 1.000 110.40555 56 CYS D CA 1
ATOM 4344 C C . CYS D 2 34 ? -16.61848 8.46571 17.31873 1.000 103.76028 56 CYS D C 1
ATOM 4345 O O . CYS D 2 34 ? -15.69028 9.19237 17.67588 1.000 98.12789 56 CYS D O 1
ATOM 4352 N N . LYS D 2 35 ? -16.83572 7.30402 17.90178 1.000 107.18113 57 LYS D N 1
ATOM 4353 C CA . LYS D 2 35 ? -16.10143 7.03972 19.13096 1.000 109.58507 57 LYS D CA 1
ATOM 4354 C C . LYS D 2 35 ? -14.71566 6.43320 18.87581 1.000 106.30354 57 LYS D C 1
ATOM 4355 O O . LYS D 2 35 ? -13.79070 6.64713 19.67384 1.000 105.60460 57 LYS D O 1
ATOM 4374 N N . GLU D 2 36 ? -14.51809 5.72555 17.76698 1.000 97.43719 58 GLU D N 1
ATOM 4375 C CA . GLU D 2 36 ? -13.17759 5.24092 17.46384 1.000 98.20496 58 GLU D CA 1
ATOM 4376 C C . GLU D 2 36 ? -12.28528 6.36233 16.96893 1.000 85.84234 58 GLU D C 1
ATOM 4377 O O . GLU D 2 36 ? -11.06930 6.33542 17.17441 1.000 79.60228 58 GLU D O 1
ATOM 4389 N N . CYS D 2 37 ? -12.87534 7.36235 16.33583 1.000 84.22118 59 CYS D N 1
ATOM 4390 C CA . CYS D 2 37 ? -12.13172 8.57304 16.02469 1.000 77.23514 59 CYS D CA 1
ATOM 4391 C C . CYS D 2 37 ? -11.67911 9.29900 17.28371 1.000 82.70106 59 CYS D C 1
ATOM 4392 O O . CYS D 2 37 ? -10.55161 9.79706 17.36087 1.000 73.63419 59 CYS D O 1
ATOM 4399 N N . MET D 2 38 ? -12.56044 9.42417 18.26592 1.000 78.75007 60 MET D N 1
ATOM 4400 C CA . MET D 2 38 ? -12.15385 10.07109 19.50403 1.000 87.37447 60 MET D CA 1
ATOM 4401 C C . MET D 2 38 ? -11.02387 9.31247 20.19060 1.000 82.36657 60 MET D C 1
ATOM 4402 O O . MET D 2 38 ? -10.06652 9.91894 20.67982 1.000 85.80454 60 MET D O 1
ATOM 4416 N N . LEU D 2 39 ? -11.13125 7.98877 20.26572 1.000 83.32855 61 LEU D N 1
ATOM 4417 C CA . LEU D 2 39 ? -10.03767 7.19161 20.80921 1.000 86.17406 61 LEU D CA 1
ATOM 4418 C C . LEU D 2 39 ? -8.72360 7.46718 20.08822 1.000 78.88159 61 LEU D C 1
ATOM 4419 O O . LEU D 2 39 ? -7.65616 7.50494 20.70795 1.000 82.40461 61 LEU D O 1
ATOM 4435 N N . CYS D 2 40 ? -8.77231 7.60845 18.77630 1.000 74.81057 62 CYS D N 1
ATOM 4436 C CA . CYS D 2 40 ? -7.54131 7.77595 18.02299 1.000 73.53102 62 CYS D CA 1
ATOM 4437 C C . CYS D 2 40 ? -6.89839 9.14442 18.25600 1.000 74.80116 62 CYS D C 1
ATOM 4438 O O . CYS D 2 40 ? -5.66735 9.24027 18.36823 1.000 73.48322 62 CYS D O 1
ATOM 4445 N N . LEU D 2 41 ? -7.70544 10.22005 18.27607 1.000 71.38722 63 LEU D N 1
ATOM 4446 C CA . LEU D 2 41 ? -7.18505 11.56328 18.55823 1.000 68.96196 63 LEU D CA 1
ATOM 4447 C C . LEU D 2 41 ? -6.75245 11.71528 20.01421 1.000 71.86538 63 LEU D C 1
ATOM 4448 O O . LEU D 2 41 ? -5.86839 12.52144 20.31716 1.000 77.63045 63 LEU D O 1
ATOM 4464 N N . GLY D 2 42 ? -7.34922 10.96727 20.92110 1.000 75.06309 64 GLY D N 1
ATOM 4465 C CA . GLY D 2 42 ? -6.75288 10.89319 22.24803 1.000 85.18626 64 GLY D CA 1
ATOM 4466 C C . GLY D 2 42 ? -6.81204 12.22857 22.96708 1.000 86.13217 64 GLY D C 1
ATOM 4467 O O . GLY D 2 42 ? -7.87409 12.85110 23.07121 1.000 84.95809 64 GLY D O 1
ATOM 4471 N N . ALA D 2 43 ? -5.65834 12.67702 23.48213 1.000 86.12524 65 ALA D N 1
ATOM 4472 C CA . ALA D 2 43 ? -5.60553 13.94241 24.21078 1.000 92.39517 65 ALA D CA 1
ATOM 4473 C C . ALA D 2 43 ? -5.88373 15.14335 23.32018 1.000 88.37887 65 ALA D C 1
ATOM 4474 O O . ALA D 2 43 ? -6.12828 16.23589 23.84613 1.000 93.84060 65 ALA D O 1
ATOM 4481 N N . LEU D 2 44 ? -5.87562 14.96704 22.00484 1.000 74.46704 66 LEU D N 1
ATOM 4482 C CA . LEU D 2 44 ? -6.05540 16.06797 21.07703 1.000 72.46895 66 LEU D CA 1
ATOM 4483 C C . LEU D 2 44 ? -7.48070 16.21129 20.61699 1.000 78.90614 66 LEU D C 1
ATOM 4484 O O . LEU D 2 44 ? -7.74737 17.00778 19.71376 1.000 71.23464 66 LEU D O 1
ATOM 4500 N N . TRP D 2 45 ? -8.40847 15.48802 21.23442 1.000 77.56783 67 TRP D N 1
ATOM 4501 C CA . TRP D 2 45 ? -9.77959 15.52512 20.77391 1.000 76.63560 67 TRP D CA 1
ATOM 4502 C C . TRP D 2 45 ? -10.35541 16.92686 20.83395 1.000 82.34126 67 TRP D C 1
ATOM 4503 O O . TRP D 2 45 ? -10.96193 17.39609 19.86339 1.000 75.28431 67 TRP D O 1
ATOM 4524 N N . ASP D 2 46 ? -10.26043 17.57899 21.99588 1.000 83.64746 68 ASP D N 1
ATOM 4525 C CA . ASP D 2 46 ? -10.79580 18.93409 22.12742 1.000 90.15467 68 ASP D CA 1
ATOM 4526 C C . AS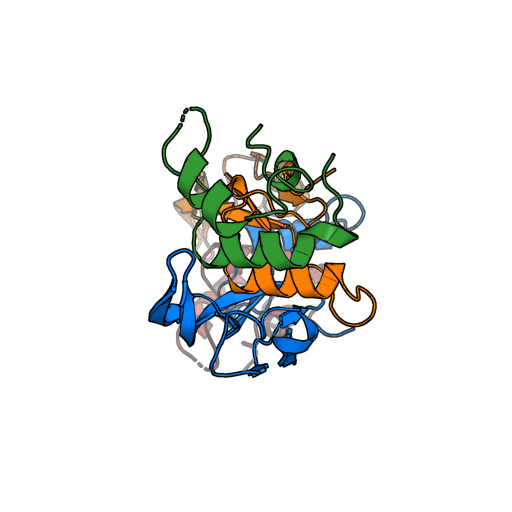P D 2 46 ? -10.19605 19.85048 21.06417 1.000 91.52583 68 ASP D C 1
ATOM 4527 O O . ASP D 2 46 ? -10.91192 20.59036 20.37619 1.000 86.23776 68 ASP D O 1
ATOM 4536 N N . GLU D 2 47 ? -8.87327 19.79907 20.91677 1.000 85.09597 69 GLU D N 1
ATOM 4537 C CA . GLU D 2 47 ? -8.16662 20.77475 20.10816 1.000 90.73884 69 GLU D CA 1
ATOM 4538 C C . GLU D 2 47 ? -8.37363 20.53801 18.62570 1.000 79.48676 69 GLU D C 1
ATOM 4539 O O . GLU D 2 47 ? -8.21335 21.48605 17.84592 1.000 80.41236 69 GLU D O 1
ATOM 4551 N N . CYS D 2 48 ? -8.74409 19.30546 18.22693 1.000 74.09665 70 CYS D N 1
ATOM 4552 C CA . CYS D 2 48 ? -8.73615 18.87509 16.82511 1.000 68.17209 70 CYS D CA 1
ATOM 4553 C C . CYS D 2 48 ? -10.03994 18.26842 16.30612 1.000 73.84777 70 CYS D C 1
ATOM 4554 O O . CYS D 2 48 ? -10.13377 18.01572 15.09653 1.000 66.87851 70 CYS D O 1
ATOM 4561 N N . CYS D 2 49 ? -11.02794 18.00319 17.16096 1.000 74.64717 71 CYS D N 1
ATOM 4562 C CA . CYS D 2 49 ? -12.26722 17.39512 16.68406 1.000 80.48739 71 CYS D CA 1
ATOM 4563 C C . CYS D 2 49 ? -12.90880 18.20822 15.55949 1.000 81.20633 71 CYS D C 1
ATOM 4564 O O . CYS D 2 49 ? -13.60956 17.65056 14.70240 1.000 74.28725 71 CYS D O 1
ATOM 4571 N N . ASP D 2 50 ? -12.70058 19.52204 15.54533 1.000 78.59451 72 ASP D N 1
ATOM 4572 C CA . ASP D 2 50 ? -13.27410 20.32649 14.47917 1.000 79.06066 72 ASP D CA 1
ATOM 4573 C C . ASP D 2 50 ? -12.63822 20.05855 13.12363 1.000 87.76684 72 ASP D C 1
ATOM 4574 O O . ASP D 2 50 ? -13.24905 20.37297 12.09590 1.000 81.22142 72 ASP D O 1
ATOM 4583 N N . CYS D 2 51 ? -11.40580 19.54312 13.08010 1.000 76.95110 73 CYS D N 1
ATOM 4584 C CA . CYS D 2 51 ? -10.81842 19.26283 11.77787 1.000 63.55169 73 CYS D CA 1
ATOM 4585 C C . CYS D 2 51 ? -11.51429 18.12409 11.04796 1.000 74.67612 73 CYS D C 1
ATOM 4586 O O . CYS D 2 51 ? -11.28586 17.93350 9.84616 1.000 73.25470 73 CYS D O 1
ATOM 4593 N N . VAL D 2 52 ? -12.25640 17.28366 11.76295 1.000 68.87256 74 VAL D N 1
ATOM 4594 C CA . VAL D 2 52 ? -13.00466 16.21000 11.13170 1.000 75.00493 74 VAL D CA 1
ATOM 4595 C C . VAL D 2 52 ? -14.50447 16.32442 11.38892 1.000 84.35704 74 VAL D C 1
ATOM 4596 O O . VAL D 2 52 ? -15.23824 15.37222 11.11954 1.000 88.38385 74 VAL D O 1
ATOM 4609 N N . GLY D 2 53 ? -14.95809 17.42574 11.99030 1.000 84.65244 75 GLY D N 1
ATOM 4610 C CA . GLY D 2 53 ? -16.38413 17.67611 12.21395 1.000 93.89796 75 GLY D CA 1
ATOM 4611 C C . GLY D 2 53 ? -17.07018 16.69032 13.13216 1.000 97.34020 75 GLY D C 1
ATOM 4612 O O . GLY D 2 53 ? -18.21144 16.28055 12.87358 1.000 106.22584 75 GLY D O 1
ATOM 4616 N N . MET D 2 54 ? -16.39944 16.30175 14.20617 1.000 99.67780 76 MET D N 1
ATOM 4617 C CA . MET D 2 54 ? -16.92313 15.31244 15.12471 1.000 100.30555 76 MET D CA 1
ATOM 4618 C C . MET D 2 54 ? -17.20782 15.89683 16.48576 1.000 101.01771 76 MET D C 1
ATOM 4619 O O . MET D 2 54 ? -17.59415 15.15192 17.37812 1.000 110.26096 76 MET D O 1
ATOM 4633 N N . CYS D 2 55 ? -17.02676 17.20167 16.67972 1.000 91.04024 77 CYS D N 1
ATOM 4634 C CA . CYS D 2 55 ? -17.11697 17.73304 18.03720 1.000 102.88747 77 CYS D CA 1
ATOM 4635 C C . CYS D 2 55 ? -18.47489 17.46966 18.69153 1.000 102.77515 77 CYS D C 1
ATOM 4636 O O . CYS D 2 55 ? -18.57207 17.51628 19.92548 1.000 113.69657 77 CYS D O 1
ATOM 4643 N N . ASN D 2 56 ? -19.51966 17.20651 17.90666 1.000 112.62808 78 ASN D N 1
ATOM 4644 C CA . ASN D 2 56 ? -20.87146 17.06269 18.45038 1.000 116.58884 78 ASN D CA 1
ATOM 4645 C C . ASN D 2 56 ? -21.24801 18.26866 19.31639 1.000 113.91739 78 ASN D C 1
ATOM 4646 O O . ASN D 2 56 ? -21.63765 19.31467 18.79692 1.000 117.85380 78 ASN D O 1
#

GO terms:
  GO:0030509 BMP signaling pathway (P, IDA)
  GO:0030513 positive regulation of BMP signaling pathway (P, IDA)
  GO:0032331 negative regulation of chondrocyte differentiation (P, IDA)
  GO:0032332 positive regulation of chondrocyte differentiation (P, IDA)
  GO:0060391 positive regulation of SMAD protein signal transduction (P, IDA)
  GO:0060591 chondroblast differentiation (P, IDA)
  GO:0005515 protein binding (F, IPI)
  GO:0036122 BMP binding (F, IPI)
  GO:0008083 growth factor activity (F, TAS)
  GO:0007179 transforming growth factor beta receptor signaling pathway (P, TAS)
  GO:0007267 cell-cell signaling (P, TAS)
  GO:0005576 extracellular region (C, TAS)
  GO:0042802 identical protein binding (F, IPI)
  GO:0050680 negative regulation of epithelial cell proliferation (P, IDA)

Radius of gyration: 22.37 Å; Cα contacts (8 Å, |Δi|>4): 669; chains: 4; bounding box: 39×39×69 Å

Solvent-accessible surface area: 14935 Å² total; per-residue (Å²): 201,58,102,4,34,106,71,83,14,86,0,41,0,142,108,5,35,1,70,105,12,4,79,45,51,90,89,21,85,0,51,14,15,62,14,59,6,56,6,24,11,66,6,74,69,118,13,26,18,1,0,3,1,7,4,0,22,16,41,99,58,89,165,81,7,39,71,8,34,10,4,18,53,142,39,28,53,31,37,1,55,9,61,34,39,62,12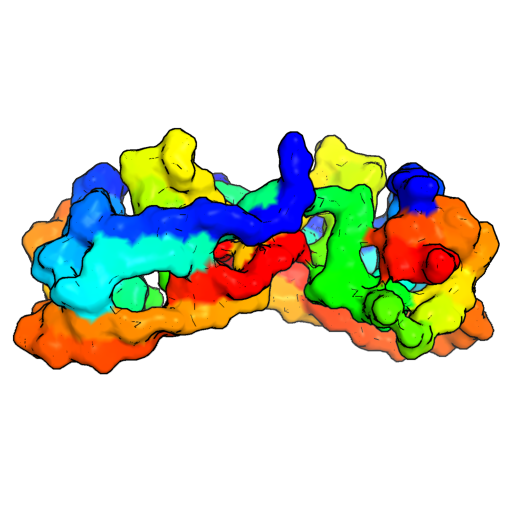1,80,99,44,159,60,96,0,92,52,0,18,0,57,38,8,4,12,48,128,106,8,48,103,88,79,17,83,0,42,4,152,101,5,36,2,82,109,13,9,77,41,51,130,83,20,79,0,49,12,17,67,28,100,6,81,7,10,6,49,27,126,6,73,27,22,21,1,0,7,2,7,4,0,27,14,43,99,64,88,170,76,4,36,72,9,34,9,4,18,32,126,45,27,53,32,41,0,54,7,59,30,47,70,122,79,96,45,159,55,102,1,91,52,0,18,0,90,28,14,0,0,53,95,30,78,101,105,80,0,4,16,37,2,2,33,0,8,0,23,110,22,4,80,32,183,98,97,94,88,19,36,158,102,0,82,102,10,9,41,96,36,44,109,79,0,15,69,1,17,44,15,119,93,34,78,88,102,91,0,5,22,39,0,2,35,0,4,0,18,119,28,0,38,30,166,112,73,107,34,15,154,117,0,78,110,8,7,41,102,37,45,121,81,0,8,78,8,13,44,1,59,158

Nearest PDB structures (foldseek):
  8bwn-assembly1_C  TM=1.015E+00  e=1.551E-08  Homo sapiens
  8bwl-assembly1_D  TM=9.965E-01  e=1.042E-07  Homo sapiens
  8bwn-assembly1_D  TM=1.007E+00  e=1.832E-07  Homo sapiens
  8bwi-assembly1_A  TM=9.470E-01  e=4.585E-07  Homo sapiens
  8bwl-assembly1_D  TM=1.020E+00  e=2.830E-09  Homo sapiens

Sequence (309 aa):
KARCSRKALHVNFKDMGWDDWIIAPLEYEAFHCEGLLCEFPLRSHLEPTNHAVIQTLMNSMDPESTPPTCCVPTRRLSPISILFIDSANNVVYKQYEDMVVESCGCRARCSRKALHVNFKDMGWDDWIIAPLEYEAFHCEGLCEFPLRSHLEPTNHAVIQTLMNSMDPESTPPTCCVPTRRLSPISILFIDSANNVVYKQYEDMVVESCGCRGCNKALCASDVSKCLIQELCQCRPGCSCCKECMLCLGALWDECCDCVGMCGCNKALCASDVSKCLIQELCQCRPCSCCKECMLCLGALWDECCDCVGMCN

Secondary structure (DSSP, 8-state):
--BSEEE--EEETTTTT-TTTEEE-SEEE--EEE-B--SSP-GGG---HHHHHHHHHHHH-TTTS----EEEEEEEEEEEEEE-TTS-EEEEEEEEEEEEEEEE-/-BSEEE--EEETGGGT-TTTEEE-SEEE--EEESB--SSPPGGG---HHHHHHHHHHHH-TTTS----EEEEEEEEEEEEEE-TTS-EEEEEEEEEEEEEEEE-/---HHHHHHHHHHHHHTT-S-S-----THHHHHHHHGGGHHHHGGGGT--/---HHHHHHHHHHHHHTT-S-----TTHHHHHHHHGGGHHHHGGGTT---

InterPro domains:
  IPR001111 TGF-beta, propeptide [PF00688] (166-329)
  IPR001839 Transforming growth factor-beta, C-terminal [PF00019] (399-500)
  IPR001839 Transforming growth factor-beta, C-terminal [PS51362] (378-501)
  IPR001839 Transforming growth factor-beta, C-terminal [SM00204] (400-501)
  IPR015615 Transforming growth factor-beta-like [PTHR11848] (145-501)
  IPR017948 Transforming growth factor beta, conserved site [PS00250] (418-433)
  IPR029034 Cystine-knot cytokine [G3DSA:2.10.90.10] (386-501)
  IPR029034 Cystine-knot cytokine [SSF57501] (394-501)